Protein AF-A0A9N9E9J4-F1 (afdb_monomer)

Mean predicted aligned error: 8.21 Å

InterPro domains:
  IPR000573 Aconitase A/isopropylmalate dehydratase small subunit, swivel domain [PF00694] (137-236)
  IPR001030 Aconitase/3-isopropylmalate dehydratase large subunit, alpha/beta/alpha domain [PF00330] (1-92)
  IPR015928 Aconitase/3-isopropylmalate dehydratase, swivel [G3DSA:3.20.19.10] (138-236)
  IPR015931 Aconitase/3-isopropylmalate dehydratase large subunit, alpha/beta/alpha, subdomain 1/3 [G3DSA:3.30.499.10] (1-99)
  IPR018136 Aconitase family, 4Fe-4S cluster binding site [PS01244] (33-46)
  IPR036008 Aconitase, iron-sulfur domain [SSF53732] (2-102)
  IPR050067 Isopropylmalate dehydratase and related enzymes [PTHR43822] (2-101)

Solvent-accessible surface area (backbone atoms only — not comparable to full-atom values): 13674 Å² total; per-residue (Å²): 82,23,85,97,52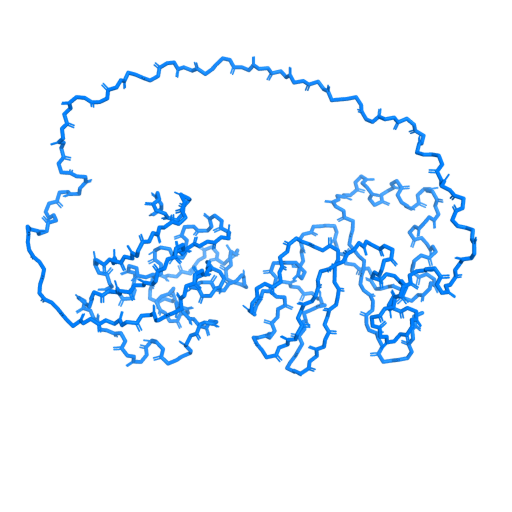,88,43,75,45,56,32,85,33,71,66,55,38,51,55,30,48,75,70,43,58,43,54,52,45,42,75,44,56,37,42,80,50,71,57,47,67,47,24,68,46,27,34,78,75,81,48,40,46,73,75,36,79,47,66,36,65,59,95,72,56,56,59,32,26,40,33,34,63,62,29,49,56,45,73,44,53,62,58,35,37,54,31,13,35,50,66,62,42,95,39,67,41,67,79,82,40,97,68,80,71,74,75,75,73,86,68,81,84,84,84,81,86,84,83,75,84,80,79,85,75,79,84,83,88,73,91,65,74,93,53,87,88,65,71,96,72,86,88,64,57,77,46,75,43,84,55,59,56,42,25,21,41,24,32,32,43,42,69,56,74,86,50,88,83,67,46,56,72,56,34,21,71,43,27,26,46,53,67,40,73,61,44,59,80,69,59,46,78,56,25,30,40,36,44,25,39,38,32,36,25,86,60,80,62,49,57,34,47,52,15,45,43,46,41,29,36,80,45,78,48,53,77,33,59,22,73,62,45,71,72,82

Organism: NCBI:txid144539

Secondary structure (DSSP, 8-state):
--TT---EE--SSHHHHHHHHHTSHHHHHHHTTPEE--SS-GGGGT-SSSPBPTT-EEEESSS---TTTTB-TTSEEEE--HHHHHHHHHHTSS--GGGT-S-------SS--------PPPP-PPPP-----SSTT--S-----EEEE--TT-BHHHHS-GGGTT-TT--HHHHHHHTTTTT-TTHHHH--TTPEEEE-SSBTBS---THHHHHHHHTT--EEEES-B-HHHHH-

Sequence (236 aa):
VSDGVEFYVAAASSEVQQDAEASGAWHDLVNAGAKVLPAGCGPCIGLGTGLLRDGEVGISATNRNFKGRMGSPNALAYLASPAVVAASAIAGKIADPATFSKSFEHASYAESPRISIVSTQTSNKPAVTEIKPVISGFPESIKAELLFCHADNLNTDAIYPGKYTYVDDLTPDQMAKVVMENYDPKFVDLVQQGDILVGGFNFGSGSSREQAATAIKAAGINLLLAGSFSETFKRN

Foldseek 3Di:
DDPPDAAEDAAQDPVRVVVCVVVCVNVVCVVVPYDYDYRDCALQQQHDPDADDAAEEEEDQHDDDPQCRRHHSNYHYHYDHPLQRVVCRVVVHRDDSCVVDVDPPPPPPPDDDDDDDDDDDDDDDDDDPDPDPPDPPDDPDADDAEDEDEDAQAELCQQANSHCQPVPPQDLLNLLQRGRCSPDNCVSVVQDARYEYEYEYAHHDDDLRQSSVSNCVSVRHPHYHYPYYDPSNVVD

Nearest PDB structures (foldseek):
  2pkp-assembly1_A  TM=9.382E-01  e=4.295E-08  Methanocaldococcus jannaschii DSM 2661
  3vba-assembly2_D  TM=9.201E-01  e=4.571E-08  Methanocaldococcus jannaschii DSM 2661
  1v7l-assembly1_B  TM=9.216E-01  e=1.027E-07  Pyrococcus horikoshii OT3
  4kp2-assembly1_B-2  TM=9.723E-01  e=2.629E-05  Methanocaldococcus jannaschii DSM 2661
  4nqy-assembly1_A  TM=8.799E-01  e=1.038E-03  Methanocaldococcus jannaschii DSM 2661

Radius of gyration: 22.59 Å; Cα contacts (8 Å, |Δi|>4): 392; chains: 1; bounding box: 56×36×66 Å

pLDDT: mean 89.55, std 13.27, range [48.38, 98.31]

Structure (mmCIF, N/CA/C/O backbone):
data_AF-A0A9N9E9J4-F1
#
_entry.id   AF-A0A9N9E9J4-F1
#
loop_
_atom_site.group_PDB
_atom_site.id
_atom_site.type_symbol
_atom_site.label_atom_id
_atom_site.label_alt_id
_atom_site.label_comp_id
_atom_site.label_asym_id
_atom_site.label_entity_id
_atom_site.label_seq_id
_atom_site.pdbx_PDB_ins_code
_atom_site.Cartn_x
_atom_site.Cartn_y
_atom_site.Cartn_z
_atom_site.occupancy
_atom_site.B_iso_or_equiv
_atom_site.auth_seq_id
_atom_site.auth_comp_id
_atom_site.auth_asym_id
_atom_site.auth_atom_id
_atom_site.pdbx_PDB_model_num
ATOM 1 N N . VAL A 1 1 ? 9.780 -2.506 -24.996 1.00 94.31 1 VAL A N 1
ATOM 2 C CA . VAL A 1 1 ? 8.605 -2.813 -24.146 1.00 94.31 1 VAL A CA 1
ATOM 3 C C . VAL A 1 1 ? 7.489 -3.276 -25.070 1.00 94.31 1 VAL A C 1
ATOM 5 O O . VAL A 1 1 ? 7.416 -2.745 -26.171 1.00 94.31 1 VAL A O 1
ATOM 8 N N . SER A 1 2 ? 6.710 -4.294 -24.690 1.00 96.75 2 SER A N 1
ATOM 9 C CA . SER A 1 2 ? 5.601 -4.809 -25.513 1.00 96.75 2 SER A CA 1
ATOM 10 C C . SER A 1 2 ? 4.485 -3.776 -25.669 1.00 96.75 2 SER A C 1
ATOM 12 O O . SER A 1 2 ? 4.225 -2.999 -24.750 1.00 96.75 2 SER A O 1
ATOM 14 N N . ASP A 1 3 ? 3.764 -3.834 -26.789 1.00 96.19 3 ASP A N 1
ATOM 15 C CA . ASP A 1 3 ? 2.544 -3.051 -26.988 1.00 96.19 3 ASP A CA 1
ATOM 16 C C . ASP A 1 3 ? 1.535 -3.326 -25.864 1.00 96.19 3 ASP A C 1
ATOM 18 O O . ASP A 1 3 ? 1.367 -4.467 -25.423 1.00 96.19 3 ASP A O 1
ATOM 22 N N . GLY A 1 4 ? 0.881 -2.266 -25.383 1.00 95.06 4 GLY A N 1
ATOM 23 C CA . GLY A 1 4 ? -0.079 -2.334 -24.278 1.00 95.06 4 GLY A CA 1
ATOM 24 C C . GLY A 1 4 ? 0.539 -2.426 -22.877 1.00 95.06 4 GLY A C 1
ATOM 25 O O . GLY A 1 4 ? -0.211 -2.470 -21.906 1.00 95.06 4 GLY A O 1
ATOM 26 N N . VAL A 1 5 ? 1.873 -2.426 -22.747 1.00 97.81 5 VAL A N 1
ATOM 27 C CA . VAL A 1 5 ? 2.557 -2.399 -21.447 1.00 97.81 5 VAL A CA 1
ATOM 28 C C . VAL A 1 5 ? 3.075 -1.008 -21.116 1.00 97.81 5 VAL A C 1
ATOM 30 O O . VAL A 1 5 ? 3.792 -0.372 -21.885 1.00 97.81 5 VAL A O 1
ATOM 33 N N . GLU A 1 6 ? 2.789 -0.583 -19.893 1.00 97.75 6 GLU A N 1
ATOM 34 C CA . GLU A 1 6 ? 3.338 0.618 -19.286 1.00 97.75 6 GLU A CA 1
ATOM 35 C C . GLU A 1 6 ? 4.504 0.234 -18.359 1.00 97.75 6 GLU A C 1
ATOM 37 O O . GLU A 1 6 ? 4.294 -0.323 -17.282 1.00 97.75 6 GLU A O 1
ATOM 42 N N . PHE A 1 7 ? 5.745 0.499 -18.778 1.00 98.12 7 PHE A N 1
ATOM 43 C CA . PHE A 1 7 ? 6.940 0.195 -17.984 1.00 98.12 7 PHE A CA 1
ATOM 44 C C . PHE A 1 7 ? 7.492 1.465 -17.342 1.00 98.12 7 PHE A C 1
ATOM 46 O O . PHE A 1 7 ? 7.867 2.391 -18.053 1.00 98.12 7 PHE A O 1
ATOM 53 N N . TYR A 1 8 ? 7.564 1.503 -16.011 1.00 97.94 8 TYR A N 1
ATOM 54 C CA . TYR A 1 8 ? 8.065 2.651 -15.255 1.00 97.94 8 TYR A CA 1
ATOM 55 C C . TYR A 1 8 ? 9.374 2.322 -14.537 1.00 97.94 8 TYR A C 1
ATOM 57 O O . TYR A 1 8 ? 9.524 1.229 -13.990 1.00 97.94 8 TYR A O 1
ATOM 65 N N . VAL A 1 9 ? 10.290 3.290 -14.485 1.00 97.25 9 VAL A N 1
ATOM 66 C CA . VAL A 1 9 ? 11.543 3.199 -13.725 1.00 97.25 9 VAL A CA 1
ATOM 67 C C . VAL A 1 9 ? 11.707 4.424 -12.828 1.00 97.25 9 VAL A C 1
ATOM 69 O O . VAL A 1 9 ? 11.501 5.554 -13.261 1.00 97.25 9 VAL A O 1
ATOM 72 N N . ALA A 1 10 ? 12.071 4.191 -11.570 1.00 96.38 10 ALA A N 1
ATOM 73 C CA . ALA A 1 10 ? 12.423 5.219 -10.599 1.00 96.38 10 ALA A CA 1
ATOM 74 C C . ALA A 1 10 ? 13.732 4.807 -9.924 1.00 96.38 10 ALA A C 1
ATOM 76 O O . ALA A 1 10 ? 13.873 3.652 -9.511 1.00 96.38 10 ALA A O 1
ATOM 77 N N . ALA A 1 11 ? 14.682 5.730 -9.799 1.00 95.38 11 ALA A N 1
ATOM 78 C CA . ALA A 1 11 ? 15.878 5.486 -9.007 1.00 95.38 11 ALA A CA 1
ATOM 79 C C . ALA A 1 11 ? 15.563 5.571 -7.504 1.00 95.38 11 ALA A C 1
ATOM 81 O O . ALA A 1 11 ? 14.634 6.264 -7.082 1.00 95.38 11 ALA A O 1
ATOM 82 N N . ALA A 1 12 ? 16.364 4.887 -6.684 1.00 92.69 12 ALA A N 1
ATOM 83 C CA . ALA A 1 12 ? 16.227 4.950 -5.229 1.00 92.69 12 ALA A CA 1
ATOM 84 C C . ALA A 1 12 ? 16.604 6.332 -4.662 1.00 92.69 12 ALA A C 1
ATOM 86 O O . ALA A 1 12 ? 16.058 6.749 -3.643 1.00 92.69 12 ALA A O 1
ATOM 87 N N . SER A 1 13 ? 17.521 7.036 -5.329 1.00 93.25 13 SER A N 1
ATOM 88 C CA . SER A 1 13 ? 17.944 8.398 -5.010 1.00 93.25 13 SER A CA 1
ATOM 89 C C . SER A 1 13 ? 18.496 9.094 -6.258 1.00 93.25 13 SER A C 1
ATOM 91 O O . SER A 1 13 ? 18.708 8.451 -7.291 1.00 93.25 13 SER A O 1
ATOM 93 N N . SER A 1 14 ? 18.743 10.401 -6.162 1.00 93.62 14 SER A N 1
ATOM 94 C CA . SER A 1 14 ? 19.370 11.173 -7.240 1.00 93.62 14 SER A CA 1
ATOM 95 C C . SER A 1 14 ? 20.783 10.674 -7.560 1.00 93.62 14 SER A C 1
ATOM 97 O O . SER A 1 14 ? 21.162 10.644 -8.724 1.00 93.62 14 SER A O 1
ATOM 99 N N . GLU A 1 15 ? 21.543 10.237 -6.554 1.00 93.81 15 GLU A N 1
ATOM 100 C CA . GLU A 1 15 ? 22.885 9.664 -6.716 1.00 93.81 15 GLU A CA 1
ATOM 101 C C . GLU A 1 15 ? 22.828 8.340 -7.487 1.00 93.81 15 GLU A C 1
ATOM 103 O O . GLU A 1 15 ? 23.533 8.167 -8.474 1.00 93.81 15 GLU A O 1
ATOM 108 N N . VAL A 1 16 ? 21.908 7.442 -7.113 1.00 93.50 16 VAL A N 1
ATOM 109 C CA . VAL A 1 16 ? 21.715 6.168 -7.828 1.00 93.50 16 VAL A CA 1
ATOM 110 C C . VAL A 1 16 ? 21.273 6.404 -9.274 1.00 93.50 16 VAL A C 1
ATOM 112 O O . VAL A 1 16 ? 21.654 5.646 -10.166 1.00 93.50 16 VAL A O 1
ATOM 115 N N . GLN A 1 17 ? 20.477 7.448 -9.529 1.00 95.31 17 GLN A N 1
ATOM 116 C CA . GLN A 1 17 ? 20.117 7.820 -10.894 1.00 95.31 17 GLN A CA 1
ATOM 117 C C . GLN A 1 17 ? 21.343 8.271 -11.691 1.00 95.31 17 GLN A C 1
ATOM 119 O O . GLN A 1 17 ? 21.545 7.787 -12.801 1.00 95.31 17 GLN A O 1
ATOM 124 N N . GLN A 1 18 ? 22.173 9.147 -11.120 1.00 94.75 18 GLN A N 1
ATOM 125 C CA . GLN A 1 18 ? 23.402 9.622 -11.762 1.00 94.75 18 GLN A CA 1
ATOM 126 C C . GLN A 1 18 ? 24.354 8.462 -12.082 1.00 94.75 18 GLN A C 1
ATOM 128 O O . GLN A 1 18 ? 24.889 8.405 -13.187 1.00 94.75 18 GLN A O 1
ATOM 133 N N . ASP A 1 19 ? 24.503 7.496 -11.173 1.00 93.88 19 ASP A N 1
ATOM 134 C CA . ASP A 1 19 ? 25.312 6.292 -11.403 1.00 93.88 19 ASP A CA 1
ATOM 135 C C . ASP A 1 19 ? 24.752 5.431 -12.556 1.00 93.88 19 ASP A C 1
ATOM 137 O O . ASP A 1 19 ? 25.490 4.931 -13.416 1.00 93.88 19 ASP A O 1
ATOM 141 N N . ALA A 1 20 ? 23.426 5.271 -12.621 1.00 93.62 20 ALA A N 1
ATOM 142 C CA . ALA A 1 20 ? 22.757 4.538 -13.696 1.00 93.62 20 ALA A CA 1
ATOM 143 C C . ALA A 1 20 ? 22.851 5.264 -15.052 1.00 93.62 20 ALA A C 1
ATOM 145 O O . ALA A 1 20 ? 22.981 4.621 -16.096 1.00 93.62 20 ALA A O 1
ATOM 146 N N . GLU A 1 21 ? 22.801 6.596 -15.056 1.00 95.44 21 GLU A N 1
ATOM 147 C CA . GLU A 1 21 ? 22.999 7.429 -16.245 1.00 95.44 21 GLU A CA 1
ATOM 148 C C . GLU A 1 21 ? 24.444 7.341 -16.745 1.00 95.44 21 GLU A C 1
ATOM 150 O O . GLU A 1 21 ? 24.657 7.089 -17.933 1.00 95.44 21 GLU A O 1
ATOM 155 N N . ALA A 1 22 ? 25.423 7.466 -15.842 1.00 94.12 22 ALA A N 1
ATOM 156 C CA . ALA A 1 22 ? 26.850 7.408 -16.151 1.00 94.12 22 ALA A CA 1
ATOM 157 C C . ALA A 1 22 ? 27.291 6.042 -16.699 1.00 94.12 22 ALA A C 1
ATOM 159 O O . ALA A 1 22 ? 28.145 5.976 -17.582 1.00 94.12 22 ALA A O 1
ATOM 160 N N . SER A 1 23 ? 26.693 4.951 -16.213 1.00 93.69 23 SER A N 1
ATOM 161 C CA . SER A 1 23 ? 26.949 3.596 -16.724 1.00 93.69 23 SER A CA 1
ATOM 162 C C . SER A 1 23 ? 26.247 3.284 -18.053 1.00 93.69 23 SER A C 1
ATOM 164 O O . SER A 1 23 ? 26.511 2.241 -18.646 1.00 93.69 23 SER A O 1
ATOM 166 N N . GLY A 1 24 ? 25.346 4.153 -18.526 1.00 93.69 24 GLY A N 1
ATOM 167 C CA . GLY A 1 24 ? 24.525 3.928 -19.721 1.00 93.69 24 GLY A CA 1
ATOM 168 C C . GLY A 1 24 ? 23.266 3.086 -19.478 1.00 93.69 24 GLY A C 1
ATOM 169 O O . GLY A 1 24 ? 22.321 3.181 -20.260 1.00 93.69 24 GLY A O 1
ATOM 170 N N . ALA A 1 25 ? 23.184 2.358 -18.359 1.00 93.19 25 ALA A N 1
ATOM 171 C CA . ALA A 1 25 ? 22.063 1.471 -18.043 1.00 93.19 25 ALA A CA 1
ATOM 172 C C . ALA A 1 25 ? 20.708 2.200 -17.997 1.00 93.19 25 ALA A C 1
ATOM 174 O O . ALA A 1 25 ? 19.686 1.662 -18.423 1.00 93.19 25 ALA A O 1
ATOM 175 N N . TRP A 1 26 ? 20.685 3.442 -17.508 1.00 96.06 26 TRP A N 1
ATOM 176 C CA . TRP A 1 26 ? 19.473 4.262 -17.503 1.00 96.06 26 TRP A CA 1
ATOM 177 C C . TRP A 1 26 ? 18.976 4.559 -18.920 1.00 96.06 26 TRP A C 1
ATOM 179 O O . TRP A 1 26 ? 17.789 4.410 -19.214 1.00 96.06 26 TRP A O 1
ATOM 189 N N . HIS A 1 27 ? 19.896 4.925 -19.815 1.00 97.00 27 HIS A N 1
ATOM 190 C CA . HIS A 1 27 ? 19.586 5.213 -21.211 1.00 97.00 27 HIS A CA 1
ATOM 191 C C . HIS A 1 27 ? 19.077 3.963 -21.930 1.00 97.00 27 HIS A C 1
ATOM 193 O O . HIS A 1 27 ? 18.108 4.062 -22.676 1.00 97.00 27 HIS A O 1
ATOM 199 N N . ASP A 1 28 ? 19.651 2.788 -21.662 1.00 95.12 28 ASP A N 1
ATOM 200 C CA . ASP A 1 28 ? 19.174 1.519 -22.225 1.00 95.12 28 ASP A CA 1
ATOM 201 C C . ASP A 1 28 ? 17.719 1.227 -21.836 1.00 95.12 28 ASP A C 1
ATOM 203 O O . ASP A 1 28 ? 16.905 0.864 -22.689 1.00 95.12 28 ASP A O 1
ATOM 207 N N . LEU A 1 29 ? 17.356 1.444 -20.566 1.00 96.00 29 LEU A N 1
ATOM 208 C CA . LEU A 1 29 ? 15.979 1.269 -20.093 1.00 96.00 29 LEU A CA 1
ATOM 209 C C . LEU A 1 29 ? 15.019 2.255 -20.769 1.00 96.00 29 LEU A C 1
ATOM 211 O O . LEU A 1 29 ? 13.958 1.849 -21.249 1.00 96.00 29 LEU A O 1
ATOM 215 N N . VAL A 1 30 ? 15.387 3.536 -20.838 1.00 97.38 30 VAL A N 1
ATOM 216 C CA . VAL A 1 30 ? 14.565 4.578 -21.476 1.00 97.38 30 VAL A CA 1
ATOM 217 C C . VAL A 1 30 ? 14.395 4.303 -22.971 1.00 97.38 30 VAL A C 1
ATOM 219 O O . VAL A 1 30 ? 13.269 4.306 -23.469 1.00 97.38 30 VAL A O 1
ATOM 222 N N . ASN A 1 31 ? 15.478 3.970 -23.675 1.00 96.62 31 ASN A N 1
ATOM 223 C CA . ASN A 1 31 ? 15.457 3.616 -25.097 1.0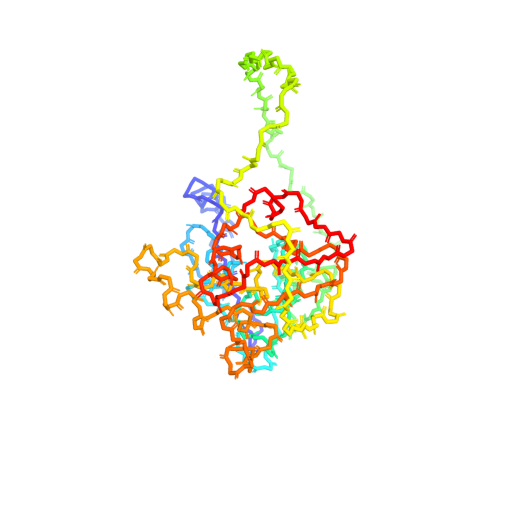0 96.62 31 ASN A CA 1
ATOM 224 C C . ASN A 1 31 ? 14.620 2.357 -25.368 1.00 96.62 31 ASN A C 1
ATOM 226 O O . ASN A 1 31 ? 13.978 2.255 -26.412 1.00 96.62 31 ASN A O 1
ATOM 230 N N . ALA A 1 32 ? 14.572 1.413 -24.422 1.00 94.81 32 ALA A N 1
ATOM 231 C CA . ALA A 1 32 ? 13.709 0.237 -24.500 1.00 94.81 32 ALA A CA 1
ATOM 232 C C . ALA A 1 32 ? 12.215 0.551 -24.279 1.00 94.81 32 ALA A C 1
ATOM 234 O O . ALA A 1 32 ? 11.379 -0.339 -24.476 1.00 94.81 32 ALA A O 1
ATOM 235 N N . GLY A 1 33 ? 11.864 1.782 -23.893 1.00 96.62 33 GLY A N 1
ATOM 236 C CA . GLY A 1 33 ? 10.494 2.254 -23.684 1.00 96.62 33 GLY A CA 1
ATOM 237 C C . GLY A 1 33 ? 10.099 2.454 -22.218 1.00 96.62 33 GLY A C 1
ATOM 238 O O . GLY A 1 33 ? 8.906 2.568 -21.935 1.00 96.62 33 GLY A O 1
ATOM 239 N N . ALA A 1 34 ? 11.054 2.468 -21.281 1.00 97.75 34 ALA A N 1
ATOM 240 C CA . ALA A 1 34 ? 10.764 2.799 -19.889 1.00 97.75 34 ALA A CA 1
ATOM 241 C C . ALA A 1 34 ? 10.379 4.279 -19.732 1.00 97.75 34 ALA A C 1
ATOM 243 O O . ALA A 1 34 ? 11.010 5.177 -20.289 1.00 97.75 34 ALA A O 1
ATOM 244 N N . LYS A 1 35 ? 9.364 4.535 -18.910 1.00 97.69 35 LYS A N 1
ATOM 245 C CA . LYS A 1 35 ? 8.905 5.864 -18.512 1.00 97.69 35 LYS A CA 1
ATOM 246 C C . LYS A 1 35 ? 9.537 6.229 -17.175 1.00 97.69 35 LYS A C 1
ATOM 248 O O . LYS A 1 35 ? 9.347 5.538 -16.175 1.00 97.69 35 LYS A O 1
ATOM 253 N N . VAL A 1 36 ? 10.293 7.318 -17.166 1.00 97.25 36 VAL A N 1
ATOM 254 C CA . VAL A 1 36 ? 11.008 7.779 -15.975 1.00 97.25 36 VAL A CA 1
ATOM 255 C C . VAL A 1 36 ? 10.042 8.405 -14.974 1.00 97.25 36 VAL A C 1
ATOM 257 O O . VAL A 1 36 ? 9.205 9.235 -15.330 1.00 97.25 36 VAL A O 1
ATOM 260 N N . LEU A 1 37 ? 10.197 8.029 -13.710 1.00 97.06 37 LEU A N 1
ATOM 261 C CA . LEU A 1 37 ? 9.588 8.679 -12.559 1.00 97.06 37 LEU A CA 1
ATOM 262 C C . LEU A 1 37 ? 10.666 9.408 -11.741 1.00 97.06 37 LEU A C 1
ATOM 264 O O . LEU A 1 37 ? 11.830 8.999 -11.773 1.00 97.06 37 LEU A O 1
ATOM 268 N N . PRO A 1 38 ? 10.298 10.451 -10.974 1.00 94.94 38 PRO A N 1
ATOM 269 C CA . PRO A 1 38 ? 11.215 11.068 -10.022 1.00 94.94 38 PRO A CA 1
ATOM 270 C C . PRO A 1 38 ? 11.786 10.040 -9.042 1.00 94.94 38 PRO A C 1
ATOM 272 O O . PRO A 1 38 ? 11.075 9.122 -8.620 1.00 94.94 38 PRO A O 1
ATOM 275 N N . ALA A 1 39 ? 13.045 10.225 -8.642 1.00 93.38 39 ALA A N 1
ATOM 276 C CA . ALA A 1 39 ? 13.656 9.405 -7.606 1.00 93.38 39 ALA A CA 1
ATOM 277 C C . ALA A 1 39 ? 1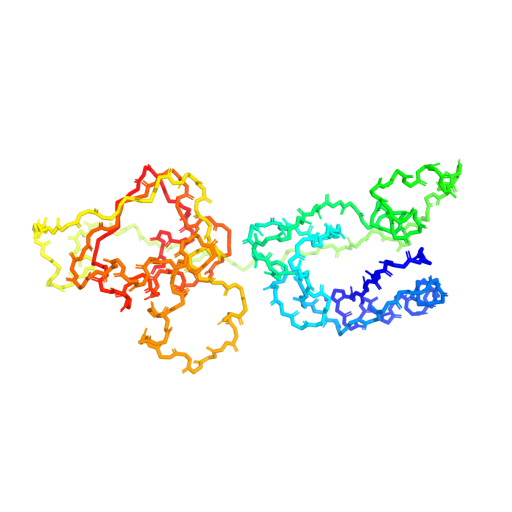2.840 9.486 -6.304 1.00 93.38 39 ALA A C 1
ATOM 279 O O . ALA A 1 39 ? 12.535 10.576 -5.811 1.00 93.38 39 ALA A O 1
ATOM 280 N N . GLY A 1 40 ? 12.460 8.330 -5.759 1.00 91.25 40 GLY A N 1
ATOM 281 C CA . GLY A 1 40 ? 11.604 8.245 -4.578 1.00 91.25 40 GLY A CA 1
ATOM 282 C C . GLY A 1 40 ? 10.595 7.099 -4.630 1.00 91.25 40 GLY A C 1
ATOM 283 O O . GLY A 1 40 ? 10.694 6.180 -5.438 1.00 91.25 40 GLY A O 1
ATOM 284 N N . CYS A 1 41 ? 9.609 7.136 -3.728 1.00 91.62 41 CYS A N 1
ATOM 285 C CA . CYS A 1 41 ? 8.671 6.022 -3.548 1.00 91.62 41 CYS A CA 1
ATOM 286 C C . CYS A 1 41 ? 7.653 5.879 -4.695 1.00 91.62 41 CYS A C 1
ATOM 288 O O . CYS A 1 41 ? 7.391 4.764 -5.148 1.00 91.62 41 CYS A O 1
ATOM 290 N N . GLY A 1 42 ? 7.035 6.989 -5.117 1.00 93.38 42 GLY A N 1
ATOM 291 C CA . GLY A 1 42 ? 6.014 7.023 -6.171 1.00 93.38 42 GLY A CA 1
ATOM 292 C C . GLY A 1 42 ? 4.928 5.935 -6.030 1.00 93.38 42 GLY A C 1
ATOM 293 O O . GLY A 1 42 ? 4.338 5.791 -4.950 1.00 93.38 42 GLY A O 1
ATOM 294 N N . PRO A 1 43 ? 4.663 5.134 -7.081 1.00 94.56 43 PRO A N 1
ATOM 295 C CA . PRO A 1 43 ? 3.558 4.175 -7.093 1.00 94.56 43 PRO A CA 1
ATOM 296 C C . PRO A 1 43 ? 3.712 3.037 -6.073 1.00 94.56 43 PRO A C 1
ATOM 298 O O . PRO A 1 43 ? 2.716 2.417 -5.705 1.00 94.56 43 PRO A O 1
ATOM 301 N N . CYS A 1 44 ? 4.916 2.797 -5.531 1.00 94.00 44 CYS A N 1
ATOM 302 C CA . CYS A 1 44 ? 5.157 1.825 -4.452 1.00 94.00 44 CYS A CA 1
ATOM 303 C C . CYS A 1 44 ? 4.280 2.079 -3.212 1.00 94.00 44 CYS A C 1
ATOM 305 O O . CYS A 1 44 ? 3.917 1.154 -2.479 1.00 94.00 44 CYS A O 1
ATOM 307 N N . ILE A 1 45 ? 3.953 3.347 -2.954 1.00 91.75 45 ILE A N 1
ATOM 308 C CA . ILE A 1 45 ? 3.106 3.774 -1.833 1.00 91.75 45 ILE A CA 1
ATOM 309 C C . ILE A 1 45 ? 1.720 4.249 -2.284 1.00 91.75 45 ILE A C 1
ATOM 31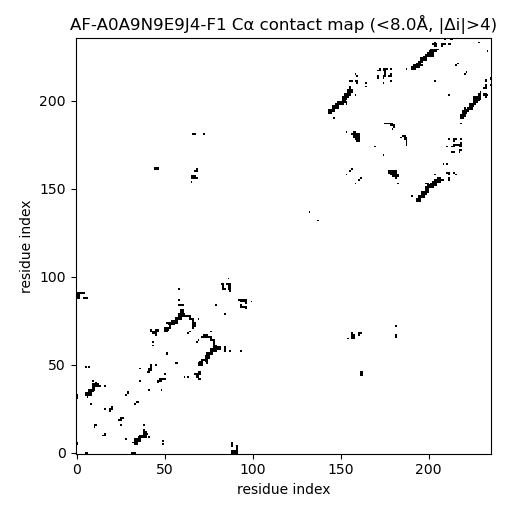1 O O . ILE A 1 45 ? 0.973 4.787 -1.471 1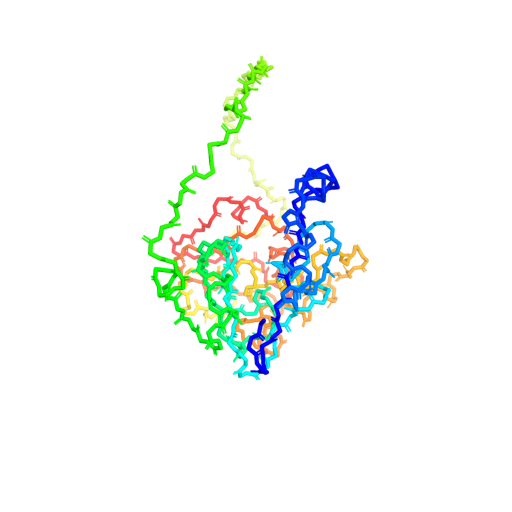.00 91.75 45 ILE A O 1
ATOM 315 N N . GLY A 1 46 ? 1.382 4.057 -3.561 1.00 92.50 46 GLY A N 1
ATOM 316 C CA . GLY A 1 46 ? 0.096 4.468 -4.115 1.00 92.50 46 GLY A CA 1
ATOM 317 C C . GLY A 1 46 ? 0.018 5.953 -4.469 1.00 92.50 46 GLY A C 1
ATOM 318 O O . GLY A 1 46 ? -1.068 6.522 -4.413 1.00 92.50 46 GLY A O 1
ATOM 319 N N . LEU A 1 47 ? 1.146 6.591 -4.812 1.00 92.56 47 LEU A N 1
ATOM 320 C CA . LEU A 1 47 ? 1.204 8.008 -5.187 1.00 92.56 47 LEU A CA 1
ATOM 321 C C . LEU A 1 47 ? 1.807 8.239 -6.576 1.00 92.56 47 LEU A C 1
ATOM 323 O O . LEU A 1 47 ? 2.696 7.517 -7.019 1.00 92.56 47 LEU A O 1
ATOM 327 N N . GLY A 1 48 ? 1.378 9.323 -7.221 1.00 92.50 48 GLY A N 1
ATOM 328 C CA . GLY A 1 48 ? 1.962 9.804 -8.471 1.00 92.50 48 GLY A CA 1
ATOM 329 C C . GLY A 1 48 ? 1.570 8.983 -9.702 1.00 92.50 48 GLY A C 1
ATOM 330 O O . GLY A 1 48 ? 0.483 8.414 -9.777 1.00 92.50 48 GLY A O 1
ATOM 331 N N . THR A 1 49 ? 2.450 8.979 -10.700 1.00 95.00 49 THR A N 1
ATOM 332 C CA . THR A 1 49 ? 2.235 8.313 -11.992 1.00 95.00 49 THR A CA 1
ATOM 333 C C . THR A 1 49 ? 2.555 6.818 -11.907 1.00 95.00 49 THR A C 1
ATOM 335 O O . THR A 1 49 ? 3.452 6.411 -11.172 1.00 95.00 49 THR A O 1
ATOM 338 N N . GLY A 1 50 ? 1.845 6.002 -12.692 1.00 93.81 50 GLY A N 1
ATOM 339 C CA . GLY A 1 50 ? 2.057 4.550 -12.756 1.00 93.81 50 GLY A CA 1
ATOM 340 C C . GLY A 1 50 ? 1.222 3.741 -11.761 1.00 93.81 50 GLY A C 1
ATOM 341 O O . GLY A 1 50 ? 1.574 2.605 -11.454 1.00 93.81 50 GLY A O 1
ATOM 342 N N . LEU A 1 51 ? 0.134 4.320 -11.242 1.00 96.62 51 LEU A N 1
ATOM 343 C CA . LEU A 1 51 ? -0.840 3.595 -10.426 1.00 96.62 51 LEU A CA 1
ATOM 344 C C . LEU A 1 51 ? -1.699 2.669 -11.281 1.00 96.62 51 LEU A C 1
ATOM 346 O O . LEU A 1 51 ? -2.147 3.052 -12.362 1.00 96.62 51 LEU A O 1
ATOM 350 N N . LEU A 1 52 ? -1.965 1.482 -10.744 1.00 97.00 52 LEU A N 1
ATOM 351 C CA . LEU A 1 52 ? -2.817 0.485 -11.376 1.00 97.00 52 LEU A CA 1
ATOM 352 C C . LEU A 1 52 ? -4.279 0.921 -11.344 1.00 97.00 52 LEU A C 1
ATOM 354 O O . LEU A 1 52 ? -4.785 1.382 -10.314 1.00 97.00 52 LEU A O 1
ATOM 358 N N . ARG A 1 53 ? -4.966 0.727 -12.464 1.00 96.75 53 ARG A N 1
ATOM 359 C CA . ARG A 1 53 ? -6.409 0.937 -12.611 1.00 96.75 53 ARG A CA 1
ATOM 360 C C . ARG A 1 53 ? -7.176 -0.367 -12.405 1.00 96.75 53 ARG A C 1
ATOM 362 O O . ARG A 1 53 ? -6.601 -1.447 -12.293 1.00 96.75 53 ARG A O 1
ATOM 369 N N . ASP A 1 54 ? -8.497 -0.260 -12.347 1.00 96.94 54 ASP A N 1
ATOM 370 C CA . ASP A 1 54 ? -9.392 -1.407 -12.203 1.00 96.94 54 ASP A CA 1
ATOM 371 C C . ASP A 1 54 ? -9.144 -2.457 -13.294 1.00 96.94 54 ASP A C 1
ATOM 373 O O . ASP A 1 54 ? -9.121 -2.144 -14.483 1.00 96.94 54 ASP A O 1
ATOM 377 N N . GLY A 1 55 ? -8.959 -3.711 -12.873 1.00 95.62 55 GLY A N 1
ATOM 378 C CA . GLY A 1 55 ? -8.708 -4.837 -13.772 1.00 95.62 55 GLY A CA 1
ATOM 379 C C . GLY A 1 55 ? -7.292 -4.907 -14.355 1.00 95.62 55 GLY A C 1
ATOM 380 O O . GLY A 1 55 ? -6.989 -5.874 -15.052 1.00 95.62 55 GLY A O 1
ATOM 381 N N . GLU A 1 56 ? -6.411 -3.941 -14.070 1.00 96.94 56 GLU A N 1
ATOM 382 C CA . GLU A 1 56 ? -5.016 -3.997 -14.514 1.00 96.94 56 GLU A CA 1
ATOM 383 C C . GLU A 1 56 ? -4.184 -4.971 -13.665 1.00 96.94 56 GLU A C 1
ATOM 385 O O . GLU A 1 56 ? -4.436 -5.200 -12.476 1.00 96.94 56 GLU A O 1
ATOM 390 N N . VAL A 1 57 ? -3.149 -5.530 -14.295 1.00 97.50 57 VAL A N 1
ATOM 391 C CA . VAL A 1 57 ? -2.143 -6.374 -13.649 1.00 97.50 57 VAL A CA 1
ATOM 392 C C . VAL A 1 57 ? -0.820 -5.619 -13.616 1.00 97.50 57 VAL A C 1
ATOM 394 O O . VAL A 1 57 ? -0.294 -5.240 -14.659 1.00 97.50 57 VAL A O 1
ATOM 397 N N . GLY A 1 58 ? -0.261 -5.436 -12.423 1.00 97.38 58 GLY A N 1
ATOM 398 C CA . GLY A 1 58 ? 1.057 -4.847 -12.217 1.00 97.38 58 GLY A CA 1
ATOM 399 C C . GLY A 1 58 ? 2.045 -5.851 -11.650 1.00 97.38 58 GLY A C 1
ATOM 400 O O . GLY A 1 58 ? 1.707 -6.638 -10.770 1.00 97.38 58 GLY A O 1
ATOM 401 N N . ILE A 1 59 ? 3.294 -5.786 -12.104 1.00 98.31 59 ILE A N 1
ATOM 402 C CA . ILE A 1 59 ? 4.429 -6.485 -11.495 1.00 98.31 59 ILE A CA 1
ATOM 403 C C . ILE A 1 59 ? 5.512 -5.457 -11.169 1.00 98.31 59 ILE A C 1
ATOM 405 O O . ILE A 1 59 ? 5.842 -4.621 -12.006 1.00 98.31 59 ILE A O 1
ATOM 409 N N . SER A 1 60 ? 6.047 -5.476 -9.949 1.00 97.31 60 SER A N 1
ATOM 410 C CA . SER A 1 60 ? 7.034 -4.482 -9.516 1.00 97.31 60 SER A CA 1
ATOM 411 C C . SER A 1 60 ? 8.151 -5.071 -8.667 1.00 97.31 60 SER A C 1
ATOM 413 O O . SER A 1 60 ? 7.980 -6.097 -8.012 1.00 97.31 60 SER A O 1
ATOM 415 N N . ALA A 1 61 ? 9.283 -4.368 -8.643 1.00 96.88 61 ALA A N 1
ATOM 416 C CA . ALA A 1 61 ? 10.423 -4.664 -7.778 1.00 96.88 61 ALA A CA 1
ATOM 417 C C . ALA A 1 61 ? 10.335 -3.954 -6.417 1.00 96.88 61 ALA A C 1
ATOM 419 O O . ALA A 1 61 ? 11.346 -3.616 -5.806 1.00 96.88 61 ALA A O 1
ATOM 420 N N . THR A 1 62 ? 9.110 -3.693 -5.956 1.00 94.50 62 THR A N 1
ATOM 421 C CA . THR A 1 62 ? 8.850 -3.156 -4.619 1.00 94.50 62 THR A CA 1
ATOM 422 C C . THR A 1 62 ? 8.745 -4.299 -3.602 1.00 94.50 62 THR A C 1
ATOM 424 O O . THR A 1 62 ? 8.973 -5.464 -3.923 1.00 94.50 62 THR A O 1
ATOM 427 N N . ASN A 1 63 ? 8.412 -3.983 -2.351 1.00 92.50 63 ASN A N 1
ATOM 428 C CA . ASN A 1 63 ? 8.354 -4.958 -1.261 1.00 92.50 63 ASN A CA 1
ATOM 429 C C . ASN A 1 63 ? 6.932 -5.282 -0.773 1.00 92.50 63 ASN A C 1
ATOM 431 O O . ASN A 1 63 ? 6.787 -6.109 0.128 1.00 92.50 63 ASN A O 1
ATOM 435 N N . ARG A 1 64 ? 5.888 -4.623 -1.298 1.00 92.25 64 ARG A N 1
ATOM 436 C CA . ARG A 1 64 ? 4.503 -4.776 -0.822 1.00 92.25 64 ARG A CA 1
ATOM 437 C C . ARG A 1 64 ? 3.501 -4.668 -1.961 1.00 92.25 64 ARG A C 1
ATOM 439 O O . ARG A 1 64 ? 3.560 -3.741 -2.756 1.00 92.25 64 ARG A O 1
ATOM 446 N N . ASN A 1 65 ? 2.524 -5.566 -1.960 1.00 95.44 65 ASN A N 1
ATOM 447 C CA . ASN A 1 65 ? 1.449 -5.645 -2.947 1.00 95.44 65 ASN A CA 1
ATOM 448 C C . ASN A 1 65 ? 0.071 -5.822 -2.286 1.00 95.44 65 ASN A C 1
ATOM 450 O O . ASN A 1 65 ? -0.779 -6.555 -2.787 1.00 95.44 65 ASN A O 1
ATOM 454 N N . PHE A 1 66 ? -0.153 -5.181 -1.134 1.00 94.00 66 PHE A N 1
ATOM 455 C CA . PHE A 1 66 ? -1.466 -5.213 -0.487 1.00 94.00 66 PHE A CA 1
ATOM 456 C C . PHE A 1 66 ? -2.558 -4.670 -1.421 1.00 94.00 66 PHE A C 1
ATOM 458 O O . PHE A 1 66 ? -2.300 -3.820 -2.276 1.00 94.00 66 PHE A O 1
ATOM 465 N N . LYS A 1 67 ? -3.796 -5.133 -1.229 1.00 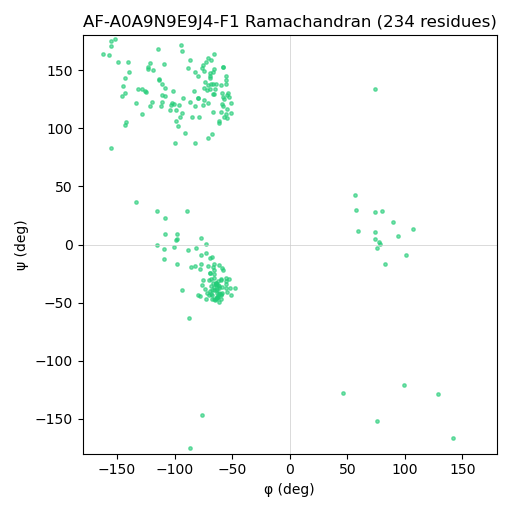93.25 67 LYS A N 1
ATOM 466 C CA . LYS A 1 67 ? -4.965 -4.614 -1.947 1.00 93.25 67 LYS A CA 1
ATOM 467 C C . LYS A 1 67 ? -5.032 -3.086 -1.813 1.00 93.25 67 LYS A C 1
ATOM 469 O O . LYS A 1 67 ? -4.956 -2.563 -0.704 1.00 93.25 67 LYS A O 1
ATOM 474 N N . GLY A 1 68 ? -5.131 -2.383 -2.943 1.00 93.12 68 GLY A N 1
ATOM 475 C CA . GLY A 1 68 ? -5.182 -0.916 -2.989 1.00 93.12 68 GLY A CA 1
ATOM 476 C C . GLY A 1 68 ? -3.846 -0.206 -2.719 1.00 93.12 68 GLY A C 1
ATOM 477 O O . GLY A 1 68 ? -3.804 1.019 -2.644 1.00 93.12 68 GLY A O 1
ATOM 478 N N . ARG A 1 69 ? -2.732 -0.941 -2.570 1.00 93.88 69 ARG A N 1
ATOM 479 C CA . ARG A 1 69 ? -1.415 -0.352 -2.274 1.00 93.88 69 ARG A CA 1
ATOM 480 C C . ARG A 1 69 ? -0.857 0.471 -3.429 1.00 93.88 69 ARG A C 1
ATOM 482 O O . ARG A 1 69 ? -0.263 1.514 -3.195 1.00 93.88 69 ARG A O 1
ATOM 489 N N . MET A 1 70 ? -0.998 -0.035 -4.650 1.00 94.00 70 MET A N 1
ATOM 490 C CA . MET A 1 70 ? -0.384 0.531 -5.857 1.00 94.00 70 MET A CA 1
ATOM 491 C C . MET A 1 70 ? -1.414 1.201 -6.776 1.00 94.00 70 MET A C 1
ATOM 493 O O . MET A 1 70 ? -1.191 1.307 -7.978 1.00 94.00 70 MET A O 1
ATOM 497 N N . GLY A 1 71 ? -2.559 1.617 -6.230 1.00 94.69 71 GLY A N 1
ATOM 498 C CA . GLY A 1 71 ? -3.674 2.163 -6.999 1.00 94.69 71 GLY A CA 1
ATOM 499 C C . GLY A 1 71 ? -4.980 1.467 -6.643 1.00 94.69 71 GLY A C 1
ATOM 500 O O . GLY A 1 71 ? -5.329 1.363 -5.470 1.00 94.69 71 GLY A O 1
ATOM 501 N N . SER A 1 72 ? -5.701 0.999 -7.656 1.00 95.44 72 SER A N 1
ATOM 502 C CA . SER A 1 72 ? -7.022 0.406 -7.488 1.00 95.44 72 SER A CA 1
ATOM 503 C C . SER A 1 72 ? -7.018 -0.827 -6.564 1.00 95.44 72 SER A C 1
ATOM 505 O O . SER A 1 72 ? -6.168 -1.712 -6.708 1.00 95.44 72 SER A O 1
ATOM 507 N N . PRO A 1 73 ? -8.003 -0.956 -5.653 1.00 93.69 73 PRO A N 1
ATOM 508 C CA . PRO A 1 73 ? -8.240 -2.186 -4.898 1.00 93.69 73 PRO A CA 1
ATOM 509 C C . PRO A 1 73 ? -8.737 -3.358 -5.763 1.00 93.69 73 PRO A C 1
ATOM 511 O O . PRO A 1 73 ? -8.770 -4.486 -5.271 1.00 93.69 73 PRO A O 1
ATOM 514 N N . ASN A 1 74 ? -9.111 -3.103 -7.022 1.00 95.50 74 ASN A N 1
ATOM 515 C CA . ASN A 1 74 ? -9.556 -4.097 -8.002 1.00 95.50 74 ASN A CA 1
ATOM 516 C C . ASN A 1 74 ? -8.439 -4.511 -8.982 1.00 95.50 74 ASN A C 1
ATOM 518 O O . ASN A 1 74 ? -8.696 -5.264 -9.920 1.00 95.50 74 ASN A O 1
ATOM 522 N N . ALA A 1 75 ? -7.216 -4.003 -8.801 1.00 96.81 75 ALA A N 1
ATOM 523 C CA . ALA A 1 75 ? -6.045 -4.409 -9.571 1.00 96.81 75 ALA A CA 1
ATOM 524 C C . ALA A 1 75 ? -5.357 -5.638 -8.957 1.00 96.81 75 ALA A C 1
ATOM 526 O O . ALA A 1 75 ? -5.465 -5.902 -7.756 1.00 96.81 75 ALA A O 1
ATOM 527 N N . LEU A 1 76 ? -4.582 -6.357 -9.770 1.00 96.81 76 LEU A N 1
ATOM 528 C CA . LEU A 1 76 ? -3.715 -7.440 -9.306 1.00 96.81 76 LEU A CA 1
ATOM 529 C C . LEU A 1 76 ? -2.262 -6.966 -9.283 1.00 96.81 76 LEU A C 1
ATOM 531 O O . LEU A 1 76 ? -1.683 -6.678 -10.327 1.00 96.81 76 LEU A O 1
ATOM 535 N N . ALA A 1 77 ? -1.661 -6.902 -8.096 1.00 96.88 77 ALA A N 1
ATOM 536 C CA . ALA A 1 77 ? -0.276 -6.481 -7.915 1.00 96.88 77 ALA A CA 1
ATOM 537 C C . ALA A 1 77 ? 0.619 -7.669 -7.529 1.00 96.88 77 ALA A C 1
ATOM 539 O O . ALA A 1 77 ? 0.356 -8.379 -6.557 1.00 96.88 77 ALA A O 1
ATOM 540 N N . TYR A 1 78 ? 1.713 -7.851 -8.263 1.00 97.94 78 TYR A N 1
ATOM 541 C CA . TYR A 1 78 ? 2.713 -8.895 -8.057 1.00 97.94 78 TYR A CA 1
ATOM 542 C C . TYR A 1 78 ? 4.081 -8.285 -7.753 1.00 97.94 78 TYR A C 1
ATOM 544 O O . TYR A 1 78 ? 4.422 -7.195 -8.219 1.00 97.94 78 TYR A O 1
ATOM 552 N N . LEU A 1 79 ? 4.880 -9.012 -6.974 1.00 98.12 79 LEU A N 1
ATOM 553 C CA . LEU A 1 79 ? 6.249 -8.636 -6.638 1.00 98.12 79 LEU A CA 1
ATOM 554 C C . LEU A 1 79 ? 7.224 -9.588 -7.319 1.00 98.12 79 LEU A C 1
ATOM 556 O O . LEU A 1 79 ? 6.997 -10.798 -7.331 1.00 98.12 79 LEU A O 1
ATOM 560 N N . ALA A 1 80 ? 8.309 -9.050 -7.865 1.00 97.69 80 ALA A N 1
ATOM 561 C CA . ALA A 1 80 ? 9.386 -9.843 -8.441 1.00 97.69 80 ALA A CA 1
ATOM 562 C C . ALA A 1 80 ? 10.710 -9.072 -8.438 1.00 97.69 80 ALA A C 1
ATOM 564 O O . ALA A 1 80 ? 10.761 -7.899 -8.083 1.00 97.69 80 ALA A O 1
ATOM 565 N N . SER A 1 81 ? 11.805 -9.717 -8.840 1.00 96.62 81 SER A N 1
ATOM 566 C CA . SER A 1 81 ? 13.086 -9.023 -8.998 1.00 96.62 81 SER A CA 1
ATOM 567 C C . SER A 1 81 ? 13.049 -8.029 -10.174 1.00 96.62 81 SER A C 1
ATOM 569 O O . SER A 1 81 ? 12.258 -8.214 -11.106 1.00 96.62 81 SER A O 1
ATOM 571 N N . PRO A 1 82 ? 13.938 -7.014 -10.203 1.00 95.31 82 PRO A N 1
ATOM 572 C CA . PRO A 1 82 ? 14.037 -6.086 -11.333 1.00 95.31 82 PRO A CA 1
ATOM 573 C C . PRO A 1 82 ? 14.192 -6.784 -12.692 1.00 95.31 82 PRO A C 1
ATOM 575 O O . PRO A 1 82 ? 13.575 -6.371 -13.670 1.00 95.31 82 PRO A O 1
ATOM 578 N N . ALA A 1 83 ? 14.949 -7.886 -12.745 1.00 93.75 83 ALA A N 1
ATOM 579 C CA . ALA A 1 83 ? 15.134 -8.669 -13.965 1.00 93.75 83 ALA A CA 1
ATOM 580 C C . ALA A 1 83 ? 13.817 -9.286 -14.466 1.00 93.75 83 ALA A C 1
ATOM 582 O O . ALA A 1 83 ? 13.515 -9.196 -15.654 1.00 93.75 83 ALA A O 1
ATOM 583 N N . VAL A 1 84 ? 13.010 -9.871 -13.571 1.00 96.44 84 VAL A N 1
ATOM 584 C CA . VAL A 1 84 ? 11.698 -10.448 -13.920 1.00 96.44 84 VAL A CA 1
ATOM 585 C C . VAL A 1 84 ? 10.726 -9.359 -14.367 1.00 96.44 84 VAL A C 1
ATOM 587 O O . VAL A 1 84 ? 9.995 -9.564 -15.333 1.00 96.44 84 VAL A O 1
ATOM 590 N N . VAL A 1 85 ? 10.736 -8.187 -13.725 1.00 97.94 85 VAL A N 1
ATOM 591 C CA . VAL A 1 85 ? 9.912 -7.040 -14.144 1.00 97.94 85 VAL A CA 1
ATOM 592 C C . VAL A 1 85 ? 10.288 -6.593 -15.558 1.00 97.94 85 VAL A C 1
ATOM 594 O O . VAL A 1 85 ? 9.409 -6.480 -16.409 1.00 97.94 85 VAL A O 1
ATOM 597 N N . ALA A 1 86 ? 11.582 -6.407 -15.839 1.00 95.62 86 ALA A N 1
ATOM 598 C CA . ALA A 1 86 ? 12.062 -6.007 -17.161 1.00 95.62 86 ALA A CA 1
ATOM 599 C C . ALA A 1 86 ? 11.728 -7.055 -18.239 1.00 95.62 86 ALA A C 1
ATOM 601 O O . ALA A 1 86 ? 11.200 -6.713 -19.297 1.00 95.62 86 ALA A O 1
ATOM 602 N N . ALA A 1 87 ? 11.954 -8.340 -17.951 1.00 95.56 87 ALA A N 1
ATOM 603 C CA . ALA A 1 87 ? 11.585 -9.437 -18.845 1.00 95.56 87 ALA A CA 1
ATOM 604 C C . ALA A 1 87 ? 10.076 -9.469 -19.119 1.00 95.56 87 ALA A C 1
ATOM 606 O O . ALA A 1 87 ? 9.650 -9.618 -20.263 1.00 95.56 87 ALA A O 1
ATOM 607 N N . SER A 1 88 ? 9.259 -9.261 -18.086 1.00 97.56 88 SER A N 1
ATOM 608 C CA . SER A 1 88 ? 7.801 -9.216 -18.214 1.00 97.56 88 SER A CA 1
ATOM 609 C C . SER A 1 88 ? 7.336 -8.017 -19.043 1.00 97.56 88 SER A C 1
ATOM 611 O O . SER A 1 88 ? 6.415 -8.143 -19.851 1.00 97.56 88 SER A O 1
ATOM 613 N N . ALA A 1 89 ? 8.011 -6.870 -18.908 1.00 97.31 89 ALA A N 1
ATOM 614 C CA . ALA A 1 89 ? 7.731 -5.675 -19.697 1.00 97.31 89 ALA A CA 1
ATOM 615 C C . ALA A 1 89 ? 8.050 -5.860 -21.190 1.00 97.31 89 ALA A C 1
ATOM 617 O O . ALA A 1 89 ? 7.360 -5.313 -22.052 1.00 97.31 89 ALA A O 1
ATOM 618 N N . ILE A 1 90 ? 9.075 -6.652 -21.512 1.00 95.38 90 ILE A N 1
ATOM 619 C CA . ILE A 1 90 ? 9.375 -7.068 -22.889 1.00 95.38 90 ILE A CA 1
ATOM 620 C C . ILE A 1 90 ? 8.334 -8.081 -23.382 1.00 95.38 90 ILE A C 1
ATOM 622 O O . ILE A 1 90 ? 7.892 -7.988 -24.521 1.00 95.38 90 ILE A O 1
ATOM 626 N N . ALA A 1 91 ? 7.933 -9.031 -22.534 1.00 96.19 91 ALA A N 1
ATOM 627 C CA . ALA A 1 91 ? 7.064 -10.145 -22.907 1.00 96.19 91 ALA A CA 1
ATOM 628 C C . ALA A 1 91 ? 5.571 -9.797 -23.035 1.00 96.19 91 ALA A C 1
ATOM 630 O O . ALA A 1 91 ? 4.825 -10.583 -23.619 1.00 96.19 91 ALA A O 1
ATOM 631 N N . GLY A 1 92 ? 5.106 -8.706 -22.416 1.00 96.69 92 GLY A N 1
ATOM 632 C CA . GLY A 1 92 ? 3.671 -8.401 -22.316 1.00 96.69 92 GLY A CA 1
ATOM 633 C C . GLY A 1 92 ? 2.918 -9.212 -21.255 1.00 96.69 92 GLY A C 1
ATOM 634 O O . GLY A 1 92 ? 1.704 -9.099 -21.126 1.00 96.69 92 GLY A O 1
ATOM 635 N N . LYS A 1 93 ? 3.625 -10.061 -20.504 1.00 96.62 93 LYS A N 1
ATOM 636 C CA . LYS A 1 93 ? 3.088 -10.970 -19.482 1.00 96.62 93 LYS A CA 1
ATOM 637 C C . LYS A 1 93 ? 4.188 -11.336 -18.495 1.00 96.62 93 LYS A C 1
ATOM 639 O O . LYS A 1 93 ? 5.361 -11.188 -18.820 1.00 96.62 93 LYS A O 1
ATOM 644 N N . ILE A 1 94 ? 3.827 -11.862 -17.324 1.00 96.94 94 ILE A N 1
ATOM 645 C CA . ILE A 1 94 ? 4.818 -12.338 -16.347 1.00 96.94 94 ILE A CA 1
ATOM 646 C C . ILE A 1 94 ? 5.699 -13.409 -17.005 1.00 96.94 94 ILE A C 1
ATOM 648 O O . ILE A 1 94 ? 5.187 -14.431 -17.469 1.00 96.94 94 ILE A O 1
ATOM 652 N N . ALA A 1 95 ? 7.005 -13.149 -17.081 1.00 95.44 95 ALA A N 1
ATOM 653 C CA . ALA A 1 95 ? 7.942 -13.960 -17.850 1.00 95.44 95 ALA A CA 1
ATOM 654 C C . ALA A 1 95 ? 9.280 -14.168 -17.133 1.00 95.44 95 ALA A C 1
ATOM 656 O O . ALA A 1 95 ? 9.770 -13.298 -16.414 1.00 95.44 95 ALA A O 1
ATOM 657 N N . ASP A 1 96 ? 9.880 -15.332 -17.381 1.00 93.31 96 ASP A N 1
ATOM 658 C CA . ASP A 1 96 ? 11.222 -15.676 -16.919 1.00 93.31 96 ASP A CA 1
ATOM 659 C C . ASP A 1 96 ? 12.283 -14.927 -17.755 1.00 93.31 96 ASP A C 1
ATOM 661 O O . ASP A 1 96 ? 12.297 -15.084 -18.986 1.00 93.31 96 ASP A O 1
ATOM 665 N N . PRO A 1 97 ? 13.192 -14.152 -17.127 1.00 91.12 97 PRO A N 1
ATOM 666 C CA . PRO A 1 97 ? 14.316 -13.505 -17.803 1.00 91.12 97 PRO A CA 1
ATOM 667 C C . PRO A 1 97 ? 15.181 -14.444 -18.647 1.00 91.12 97 PRO A C 1
ATOM 669 O O . PRO A 1 97 ? 15.714 -14.011 -19.669 1.00 91.12 97 PRO A O 1
ATOM 672 N N . ALA A 1 98 ? 15.290 -15.725 -18.278 1.00 88.19 98 ALA A N 1
ATOM 673 C CA . ALA A 1 98 ? 16.052 -16.724 -19.031 1.00 88.19 98 ALA A CA 1
ATOM 674 C C . ALA A 1 98 ? 15.517 -16.948 -20.460 1.00 88.19 98 ALA A C 1
ATOM 676 O O . ALA A 1 98 ? 16.230 -17.451 -21.328 1.00 88.19 98 ALA A O 1
ATOM 677 N N . THR A 1 99 ? 14.280 -16.527 -20.739 1.00 86.31 99 THR A N 1
ATOM 678 C CA . THR A 1 99 ? 13.686 -16.569 -22.086 1.00 86.31 99 THR A CA 1
ATOM 679 C C . THR A 1 99 ? 14.339 -15.561 -23.042 1.00 86.31 99 THR A C 1
ATOM 681 O O . THR A 1 99 ? 14.312 -15.761 -24.254 1.00 86.31 99 THR A O 1
ATOM 684 N N . PHE A 1 100 ? 14.936 -14.486 -22.512 1.00 81.25 100 PHE A N 1
ATOM 685 C CA . PHE A 1 100 ? 15.468 -13.359 -23.290 1.00 81.25 100 PHE A CA 1
ATOM 686 C C . PHE A 1 100 ? 16.997 -13.293 -23.311 1.00 81.25 100 PHE A C 1
ATOM 688 O O . PHE A 1 100 ? 17.567 -12.578 -24.131 1.00 81.25 100 PHE A O 1
ATOM 695 N N . SER A 1 101 ? 17.674 -14.059 -22.452 1.00 68.62 101 SER A N 1
ATOM 696 C CA . SER A 1 101 ? 19.129 -14.189 -22.468 1.00 68.62 101 SER A CA 1
ATOM 697 C C . SER A 1 101 ? 19.559 -15.597 -22.061 1.00 68.62 101 SER A C 1
ATOM 699 O O . SER A 1 101 ? 19.190 -16.082 -20.994 1.00 68.62 101 SER A O 1
ATOM 701 N N . LYS A 1 102 ? 20.396 -16.238 -22.891 1.00 57.03 102 LYS A N 1
ATOM 702 C CA . LYS A 1 102 ? 21.107 -17.484 -22.540 1.00 57.03 102 LYS A CA 1
ATOM 703 C C . LYS A 1 102 ? 22.373 -17.234 -21.707 1.00 57.03 102 LYS A C 1
ATOM 705 O O . LYS A 1 102 ? 23.028 -18.188 -21.301 1.00 57.03 102 LYS A O 1
ATOM 710 N N . SER A 1 103 ? 22.724 -15.976 -21.459 1.00 51.16 103 SER A N 1
ATOM 711 C CA . SER A 1 103 ? 23.992 -15.579 -20.853 1.00 51.16 103 SER A CA 1
ATOM 712 C C . SER A 1 103 ? 23.819 -14.229 -20.165 1.00 51.16 103 SER A C 1
ATOM 714 O O . SER A 1 103 ? 24.116 -13.179 -20.729 1.00 51.16 103 SER A O 1
ATOM 716 N N . PHE A 1 104 ? 23.310 -14.245 -18.933 1.00 53.62 104 PHE A N 1
ATOM 717 C CA . PHE A 1 104 ? 23.650 -13.182 -17.997 1.00 53.62 104 PHE A CA 1
ATOM 718 C C . PHE A 1 104 ? 25.115 -13.406 -17.631 1.00 53.62 104 PHE A C 1
ATOM 720 O O . PHE A 1 104 ? 25.413 -14.173 -16.717 1.00 53.62 104 PHE A O 1
ATOM 727 N N . GLU A 1 105 ? 26.044 -12.787 -18.361 1.00 53.34 105 GLU A N 1
ATOM 728 C CA . GLU A 1 105 ? 27.332 -12.516 -17.734 1.00 53.34 105 GLU A CA 1
ATOM 729 C C . GLU A 1 105 ? 27.008 -11.641 -16.526 1.00 53.34 105 GLU A C 1
ATOM 731 O O . GLU A 1 105 ? 26.436 -10.558 -16.666 1.00 53.34 105 GLU A O 1
ATOM 736 N N . HIS A 1 106 ? 27.234 -12.168 -15.320 1.00 51.88 106 HIS A N 1
ATOM 737 C CA . HIS A 1 106 ? 27.116 -11.369 -14.114 1.00 51.88 106 HIS A CA 1
ATOM 738 C C . HIS A 1 106 ? 28.021 -10.159 -14.302 1.00 51.88 106 HIS A C 1
ATOM 740 O O . HIS A 1 106 ? 29.243 -10.305 -14.291 1.00 51.88 106 HIS A O 1
ATOM 746 N N . ALA A 1 107 ? 27.420 -8.981 -14.493 1.00 50.97 107 ALA A N 1
ATOM 747 C CA . ALA A 1 107 ? 28.143 -7.732 -14.385 1.00 50.97 107 ALA A CA 1
ATOM 748 C C . ALA A 1 107 ? 28.870 -7.791 -13.042 1.00 50.97 107 ALA A C 1
ATOM 750 O O . ALA A 1 107 ? 28.237 -7.905 -11.988 1.00 50.97 107 ALA A O 1
ATOM 751 N N . SER A 1 108 ? 30.201 -7.840 -13.084 1.00 48.38 108 SER A N 1
ATOM 752 C CA . SER A 1 108 ? 31.004 -7.828 -11.876 1.00 48.38 108 SER A CA 1
ATOM 753 C C . SER A 1 108 ? 30.708 -6.503 -11.191 1.00 48.38 108 SER A C 1
ATOM 755 O O . SER A 1 108 ? 31.120 -5.456 -11.692 1.00 48.38 108 SER A O 1
ATOM 757 N N . TYR A 1 109 ? 29.945 -6.532 -10.099 1.00 50.81 109 TYR A N 1
ATOM 758 C CA . TYR A 1 109 ? 29.734 -5.348 -9.281 1.00 50.81 109 TYR A CA 1
ATOM 759 C C . TYR A 1 109 ? 31.116 -4.831 -8.880 1.00 50.81 109 TYR A C 1
ATOM 761 O O . TYR A 1 109 ? 31.871 -5.523 -8.190 1.00 50.81 109 TYR A O 1
ATOM 769 N N . ALA A 1 110 ? 31.475 -3.662 -9.411 1.00 50.91 110 ALA A N 1
ATOM 770 C CA . ALA A 1 110 ? 32.727 -2.996 -9.115 1.00 50.91 110 ALA A CA 1
ATOM 771 C C . ALA A 1 110 ? 32.667 -2.555 -7.649 1.00 50.91 110 ALA A C 1
ATOM 773 O O . ALA A 1 110 ? 32.094 -1.528 -7.314 1.00 50.91 110 ALA A O 1
ATOM 774 N N . GLU A 1 111 ? 33.228 -3.408 -6.796 1.00 61.78 111 GLU A N 1
ATOM 775 C CA . GLU A 1 111 ? 33.364 -3.270 -5.348 1.00 61.78 111 GLU A CA 1
ATOM 776 C C . GLU A 1 111 ? 32.093 -3.474 -4.505 1.00 61.78 111 GLU A C 1
ATOM 778 O O . GLU A 1 111 ? 31.005 -2.964 -4.759 1.00 61.78 111 GLU A O 1
ATOM 783 N N . SER A 1 112 ? 32.252 -4.254 -3.432 1.00 55.97 112 SER A N 1
ATOM 784 C CA . SER A 1 112 ? 31.230 -4.381 -2.395 1.00 55.97 112 SER A CA 1
ATOM 785 C C . SER A 1 112 ? 31.174 -3.089 -1.572 1.00 55.97 112 SER A C 1
ATOM 787 O O . SER A 1 112 ? 32.230 -2.623 -1.129 1.00 55.97 112 SER A O 1
ATOM 789 N N . PRO A 1 113 ? 29.983 -2.526 -1.299 1.00 60.97 113 PRO A N 1
ATOM 790 C CA . PRO A 1 113 ? 29.868 -1.355 -0.443 1.00 60.97 113 PRO A CA 1
ATOM 791 C C . PRO A 1 113 ? 30.451 -1.658 0.942 1.00 60.97 113 PRO A C 1
ATOM 793 O O . PRO A 1 113 ? 30.129 -2.670 1.569 1.00 60.97 113 PRO A O 1
ATOM 796 N N . ARG A 1 114 ? 31.326 -0.776 1.434 1.00 66.12 114 ARG A N 1
ATOM 797 C CA . ARG A 1 114 ? 31.856 -0.856 2.799 1.00 66.12 114 ARG A CA 1
ATOM 798 C C . ARG A 1 114 ? 30.886 -0.166 3.745 1.00 66.12 114 ARG A C 1
ATOM 800 O O . ARG A 1 114 ? 30.761 1.054 3.730 1.00 66.12 114 ARG A O 1
ATOM 807 N N . ILE A 1 115 ? 30.216 -0.952 4.578 1.00 64.25 115 ILE A N 1
ATOM 808 C CA . ILE A 1 115 ? 29.341 -0.446 5.635 1.00 64.25 115 ILE A CA 1
ATOM 809 C C . ILE A 1 115 ? 30.168 -0.318 6.915 1.00 64.25 115 ILE A C 1
ATOM 811 O O . ILE A 1 115 ? 30.777 -1.289 7.364 1.00 64.25 115 ILE A O 1
ATOM 815 N N . SER A 1 116 ? 30.171 0.866 7.522 1.00 72.81 116 SER A N 1
ATOM 816 C CA . SER A 1 116 ? 30.659 1.076 8.884 1.00 72.81 116 SER A CA 1
ATOM 817 C C . SER A 1 116 ? 29.481 1.409 9.796 1.00 72.81 116 SER A C 1
ATOM 819 O O . SER A 1 116 ? 28.655 2.269 9.499 1.00 72.81 116 SER A O 1
ATOM 821 N N . ILE A 1 117 ? 29.380 0.689 10.913 1.00 61.47 117 ILE A N 1
ATOM 822 C CA . ILE A 1 117 ? 28.368 0.935 11.942 1.00 61.47 117 ILE A CA 1
ATOM 823 C C . ILE A 1 117 ? 29.032 1.755 13.045 1.00 61.47 117 ILE A C 1
ATOM 825 O O . ILE A 1 117 ? 29.946 1.273 13.713 1.00 61.47 117 ILE A O 1
ATOM 829 N N . VAL A 1 118 ? 28.561 2.984 13.255 1.00 72.81 118 VAL A N 1
ATOM 830 C CA . VAL A 1 118 ? 28.918 3.788 14.429 1.00 72.81 118 VAL A CA 1
ATOM 831 C C . VAL A 1 118 ? 27.806 3.615 15.455 1.00 72.81 118 VAL A C 1
ATOM 833 O O . VAL A 1 118 ? 26.723 4.177 15.319 1.00 72.81 118 VAL A O 1
ATOM 836 N N . SER A 1 119 ? 28.062 2.788 16.466 1.00 58.09 119 SER A N 1
ATOM 837 C CA . SER A 1 119 ? 27.140 2.590 17.584 1.00 58.09 119 SER A CA 1
ATOM 838 C C . SER A 1 119 ? 27.267 3.756 18.563 1.00 58.09 119 SER A C 1
ATOM 840 O O . SER A 1 119 ? 28.285 3.894 19.245 1.00 58.09 119 SER A O 1
ATOM 842 N N . THR A 1 120 ? 26.247 4.609 18.640 1.00 63.94 120 THR A N 1
ATOM 843 C CA . THR A 1 120 ? 26.071 5.530 19.766 1.00 63.94 120 THR A CA 1
ATOM 844 C C . THR A 1 120 ? 25.293 4.794 20.855 1.00 63.94 120 THR A C 1
ATOM 846 O O . THR A 1 120 ? 24.225 4.237 20.615 1.00 63.94 120 THR A O 1
ATOM 849 N N . GLN A 1 121 ? 25.885 4.710 22.048 1.00 57.72 121 GLN A N 1
ATOM 850 C CA . GLN A 1 121 ? 25.379 3.893 23.149 1.00 57.72 121 GLN A CA 1
ATOM 851 C C . GLN A 1 121 ? 23.909 4.194 23.472 1.00 57.72 121 GLN A C 1
ATOM 853 O O . GLN A 1 121 ? 23.518 5.339 23.693 1.00 57.72 121 GLN A O 1
ATOM 858 N N . THR A 1 122 ? 23.105 3.138 23.559 1.00 55.44 122 THR A N 1
ATOM 859 C CA . THR A 1 122 ? 21.737 3.185 24.070 1.00 55.44 122 THR A CA 1
ATOM 860 C C . THR A 1 122 ? 21.742 3.416 25.576 1.00 55.44 122 THR A C 1
ATOM 862 O O . THR A 1 122 ? 22.279 2.615 26.341 1.00 55.44 122 THR A O 1
ATOM 865 N N . SER A 1 123 ? 21.098 4.498 26.006 1.00 55.25 123 SER A N 1
ATOM 866 C CA . SER A 1 123 ? 20.790 4.768 27.408 1.00 55.25 123 SER A CA 1
ATOM 867 C C . SER A 1 123 ? 19.968 3.626 28.021 1.00 55.25 123 SER A C 1
ATOM 869 O O . SER A 1 123 ? 18.881 3.316 27.525 1.00 55.25 123 SER A O 1
ATOM 871 N N . ASN A 1 124 ? 20.449 3.053 29.127 1.00 55.78 124 ASN A N 1
ATOM 872 C CA . ASN A 1 124 ? 19.682 2.138 29.974 1.00 55.78 124 ASN A CA 1
ATOM 873 C C . ASN A 1 124 ? 18.458 2.873 30.542 1.00 55.78 124 ASN A C 1
ATOM 875 O O . ASN A 1 124 ? 18.590 3.686 31.457 1.00 55.78 124 ASN A O 1
ATOM 879 N N . LYS A 1 125 ? 17.262 2.595 30.009 1.00 57.62 125 LYS A N 1
ATOM 880 C CA . LYS A 1 125 ? 16.010 3.021 30.645 1.00 57.62 125 LYS A CA 1
ATOM 881 C C . LYS A 1 125 ? 15.679 2.054 31.791 1.00 57.62 125 LYS A C 1
ATOM 883 O O . LYS A 1 125 ? 15.617 0.850 31.544 1.00 57.62 125 LYS A O 1
ATOM 888 N N . PRO A 1 126 ? 15.463 2.543 33.023 1.00 58.84 126 PRO A N 1
ATOM 889 C CA . PRO A 1 126 ? 15.040 1.700 34.134 1.00 58.84 126 PRO A CA 1
ATOM 890 C C . PRO A 1 126 ? 13.621 1.160 33.905 1.00 58.84 126 PRO A C 1
ATOM 892 O O . PRO A 1 126 ? 12.783 1.815 33.282 1.00 58.84 126 PRO A O 1
ATOM 895 N N . ALA A 1 127 ? 13.365 -0.046 34.414 1.00 61.84 127 ALA A N 1
ATOM 896 C CA . ALA A 1 127 ? 12.059 -0.691 34.359 1.00 61.84 127 ALA A CA 1
ATOM 897 C C . ALA A 1 127 ? 11.033 0.092 35.197 1.00 61.84 127 ALA A C 1
ATOM 899 O O . ALA A 1 127 ? 11.280 0.412 36.359 1.00 61.84 127 ALA A O 1
ATOM 900 N N . VAL A 1 128 ? 9.885 0.402 34.594 1.00 59.84 128 VAL A N 1
ATOM 901 C CA . VAL A 1 128 ? 8.775 1.105 35.248 1.00 59.84 128 VAL A CA 1
ATOM 902 C C . VAL A 1 128 ? 8.055 0.132 36.189 1.00 59.84 128 VAL A C 1
ATOM 904 O O . 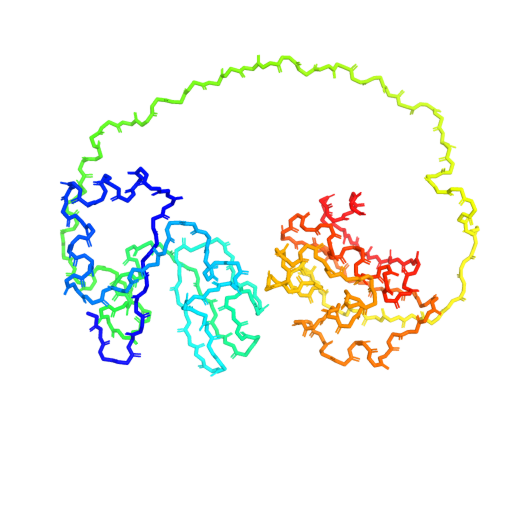VAL A 1 128 ? 7.558 -0.899 35.745 1.00 59.84 128 VAL A O 1
ATOM 907 N N . THR A 1 129 ? 8.009 0.452 37.484 1.00 55.78 129 THR A N 1
ATOM 908 C CA . THR A 1 129 ? 7.410 -0.361 38.565 1.00 55.78 129 THR A CA 1
ATOM 909 C C . THR A 1 129 ? 6.010 0.097 38.996 1.00 55.78 129 THR A C 1
ATOM 911 O O . THR A 1 129 ? 5.396 -0.544 39.844 1.00 55.78 129 THR A O 1
ATOM 914 N N . GLU A 1 130 ? 5.475 1.173 38.412 1.00 54.62 130 GLU A N 1
ATOM 915 C CA . GLU A 1 130 ? 4.147 1.721 38.725 1.00 54.62 130 GLU A CA 1
ATOM 916 C C . GLU A 1 130 ? 3.182 1.536 37.542 1.00 54.62 130 GLU A C 1
ATOM 918 O O . GLU A 1 130 ? 3.399 2.092 36.464 1.00 54.62 130 GLU A O 1
ATOM 923 N N . ILE A 1 131 ? 2.087 0.796 37.748 1.00 58.41 131 ILE A N 1
ATOM 924 C CA . ILE A 1 131 ? 0.977 0.720 36.786 1.00 58.41 131 ILE A CA 1
ATOM 925 C C . ILE A 1 131 ? 0.084 1.940 37.019 1.00 58.41 131 ILE A C 1
ATOM 927 O O . ILE A 1 131 ? -0.864 1.899 37.800 1.00 58.41 131 ILE A O 1
ATOM 931 N N . LYS A 1 132 ? 0.408 3.058 36.368 1.00 58.38 132 LYS A N 1
ATOM 932 C CA . LYS A 1 132 ? -0.535 4.176 36.239 1.00 58.38 132 LYS A CA 1
ATOM 933 C C . LYS A 1 132 ? -1.532 3.857 35.124 1.00 58.38 132 LYS A C 1
ATOM 935 O O . LYS A 1 132 ? -1.128 3.240 34.135 1.00 58.38 132 LYS A O 1
ATOM 940 N N . PRO A 1 133 ? -2.806 4.278 35.241 1.00 58.59 133 PRO A N 1
ATOM 941 C CA . PRO A 1 133 ? -3.722 4.246 34.110 1.00 58.59 133 PRO A CA 1
ATOM 942 C C . PRO A 1 133 ? -3.048 4.930 32.921 1.00 58.59 133 PRO A C 1
ATOM 944 O O . PRO A 1 133 ? -2.633 6.084 33.028 1.00 58.59 133 PRO A O 1
ATOM 947 N N . VAL A 1 134 ? -2.899 4.203 31.811 1.00 69.19 134 VAL A N 1
ATOM 948 C CA . VAL A 1 134 ? -2.220 4.710 30.604 1.00 69.19 134 VAL A CA 1
ATOM 949 C C . VAL A 1 134 ? -2.940 5.955 30.071 1.00 69.19 134 VAL A C 1
ATOM 951 O O . VAL A 1 134 ? -2.309 6.849 29.515 1.00 69.19 134 VAL A O 1
ATOM 954 N N . ILE A 1 135 ? -4.256 6.038 30.295 1.00 75.62 135 ILE A N 1
ATOM 955 C CA . ILE A 1 135 ? -5.120 7.147 29.895 1.00 75.62 135 ILE A CA 1
ATOM 956 C C . ILE A 1 135 ? -6.002 7.531 31.092 1.00 75.62 135 ILE A C 1
ATOM 958 O O . ILE A 1 135 ? -6.746 6.704 31.619 1.00 75.62 135 ILE A O 1
ATOM 962 N N . SER A 1 136 ? -5.923 8.792 31.525 1.00 80.75 136 SER A N 1
ATOM 963 C CA . SER A 1 136 ? -6.787 9.330 32.585 1.00 80.75 136 SER A CA 1
ATOM 964 C C . SER A 1 136 ? -8.251 9.342 32.137 1.00 80.75 136 SER A C 1
ATOM 966 O O . SER A 1 136 ? -8.547 9.773 31.025 1.00 80.75 136 SER A O 1
ATOM 968 N N . GLY A 1 137 ? -9.165 8.884 32.995 1.00 82.94 137 GLY A N 1
ATOM 969 C CA . GLY A 1 137 ? -10.601 8.858 32.696 1.00 82.94 137 GLY A CA 1
ATOM 970 C C . GLY A 1 137 ? -11.038 7.771 31.708 1.00 82.94 137 GLY A C 1
ATOM 971 O O . GLY A 1 137 ? -12.183 7.799 31.263 1.00 82.94 137 GLY A O 1
ATOM 972 N N . PHE A 1 138 ? -10.164 6.815 31.365 1.00 83.94 138 PHE A N 1
ATOM 973 C CA . PHE A 1 138 ? -10.578 5.648 30.588 1.00 83.94 138 PHE A CA 1
ATOM 974 C C . PHE A 1 138 ? -11.528 4.773 31.426 1.00 83.94 138 PHE A C 1
ATOM 976 O O . PHE A 1 138 ? -11.210 4.482 32.582 1.00 83.94 138 PHE A O 1
ATOM 983 N N . PRO A 1 139 ? -12.697 4.378 30.893 1.00 86.19 139 PRO A N 1
ATOM 984 C CA . PRO A 1 139 ? -13.716 3.689 31.675 1.00 86.19 139 PRO A CA 1
ATOM 985 C C . PRO A 1 139 ? -13.280 2.273 32.074 1.00 86.19 139 PRO A C 1
ATOM 987 O O . PRO A 1 139 ? -12.649 1.559 31.298 1.00 86.19 139 PRO A O 1
ATOM 990 N N . GLU A 1 140 ? -13.682 1.837 33.272 1.00 87.31 140 GLU A N 1
ATOM 991 C CA . GLU A 1 140 ? -13.420 0.474 33.767 1.00 87.31 140 GLU A CA 1
ATOM 992 C C . GLU A 1 140 ? -14.217 -0.599 33.010 1.00 87.31 140 GLU A C 1
ATOM 994 O O . GLU A 1 140 ? -13.820 -1.762 32.962 1.00 87.31 140 GLU A O 1
ATOM 999 N N . SER A 1 141 ? -15.350 -0.220 32.410 1.00 88.94 141 SER A N 1
ATOM 1000 C CA . SER A 1 141 ? -16.165 -1.100 31.574 1.00 88.94 141 SER A CA 1
ATOM 1001 C C . SER A 1 141 ? -16.768 -0.335 30.399 1.00 88.94 141 SER A C 1
ATOM 1003 O O . SER A 1 141 ? -17.155 0.826 30.529 1.00 88.94 141 SER A O 1
ATOM 1005 N N . ILE A 1 142 ? -16.845 -0.996 29.244 1.00 89.56 142 ILE A N 1
ATOM 1006 C CA . ILE A 1 142 ? -17.453 -0.467 28.021 1.00 89.56 142 ILE A CA 1
ATOM 1007 C C . ILE A 1 142 ? -18.508 -1.471 27.561 1.00 89.56 142 ILE A C 1
ATOM 1009 O O . ILE A 1 142 ? -18.246 -2.672 27.499 1.00 89.56 142 ILE A O 1
ATOM 1013 N N . LYS A 1 143 ? -19.704 -0.975 27.236 1.00 94.06 143 LYS A N 1
ATOM 1014 C CA . LYS A 1 143 ? -20.778 -1.748 26.612 1.00 94.06 143 LYS A CA 1
ATOM 1015 C C . LYS A 1 143 ? -21.250 -0.993 25.377 1.00 94.06 143 LYS A C 1
ATOM 1017 O O . LYS A 1 143 ? -21.829 0.080 25.511 1.00 94.06 143 LYS A O 1
ATOM 1022 N N . ALA A 1 144 ? -20.999 -1.563 24.209 1.00 94.12 144 ALA A N 1
ATOM 1023 C CA . ALA A 1 144 ? -21.360 -0.987 22.922 1.00 94.12 144 ALA A CA 1
ATOM 1024 C C . ALA A 1 144 ? -21.585 -2.097 21.887 1.00 94.12 144 ALA A C 1
ATOM 1026 O O . ALA A 1 144 ? -21.417 -3.282 22.198 1.00 94.12 144 ALA A O 1
ATOM 1027 N N . GLU A 1 145 ? -21.984 -1.708 20.680 1.00 96.38 145 GLU A N 1
ATOM 1028 C CA . GLU A 1 145 ? -22.105 -2.618 19.547 1.00 96.38 145 GLU A CA 1
ATOM 1029 C C . GLU A 1 145 ? -20.721 -3.090 19.078 1.00 96.38 145 GLU A C 1
ATOM 1031 O O . GLU A 1 145 ? -19.717 -2.385 19.216 1.00 96.38 145 GLU A O 1
ATOM 1036 N N . LEU A 1 146 ? -20.659 -4.331 18.586 1.00 96.06 146 LEU A N 1
ATOM 1037 C CA . LEU A 1 146 ? -19.428 -4.925 18.076 1.00 96.06 146 LEU A CA 1
ATOM 1038 C C . LEU A 1 146 ? -19.421 -4.856 16.552 1.00 96.06 146 LEU A C 1
ATOM 1040 O O . LEU A 1 146 ? -20.252 -5.487 15.899 1.00 96.06 146 LEU A O 1
ATOM 1044 N N . LEU A 1 147 ? -18.418 -4.191 15.990 1.00 96.19 147 LEU A N 1
ATOM 1045 C CA . LEU A 1 147 ? -18.130 -4.245 14.561 1.00 96.19 147 LEU A CA 1
ATOM 1046 C C . LEU A 1 147 ? -17.056 -5.297 14.311 1.00 96.19 147 LEU A C 1
ATOM 1048 O O . LEU A 1 147 ? -15.895 -5.118 14.682 1.00 96.19 147 LEU A O 1
ATOM 1052 N N . PHE A 1 148 ? -17.435 -6.415 13.691 1.00 94.38 148 PHE A N 1
ATOM 1053 C CA . PHE A 1 148 ? -16.514 -7.525 13.462 1.00 94.38 148 PHE A CA 1
ATOM 1054 C C . PHE A 1 148 ? -15.830 -7.457 12.090 1.00 94.38 148 PHE A C 1
ATOM 1056 O O . PHE A 1 148 ? -16.440 -7.662 11.040 1.00 94.38 148 PHE A O 1
ATOM 1063 N N . CYS A 1 149 ? -14.519 -7.240 12.113 1.00 94.12 149 CYS A N 1
ATOM 1064 C CA . CYS A 1 149 ? -13.615 -7.364 10.980 1.00 94.12 149 CYS A CA 1
ATOM 1065 C C . CYS A 1 149 ? -13.046 -8.783 10.921 1.00 94.12 149 CYS A C 1
ATOM 1067 O O . CYS A 1 149 ? -12.053 -9.102 11.574 1.00 94.12 149 CYS A O 1
ATOM 1069 N N . HIS A 1 150 ? -13.675 -9.631 10.110 1.00 89.81 150 HIS A N 1
ATOM 1070 C CA . HIS A 1 150 ? -13.348 -11.055 10.012 1.00 89.81 150 HIS A CA 1
ATOM 1071 C C . HIS A 1 150 ? -11.986 -11.364 9.362 1.00 89.81 150 HIS A C 1
ATOM 1073 O O . HIS A 1 150 ? -11.545 -12.509 9.404 1.00 89.81 150 HIS A O 1
ATOM 1079 N N . ALA A 1 151 ? -11.332 -10.384 8.732 1.00 92.88 151 ALA A N 1
ATOM 1080 C CA . ALA A 1 151 ? -10.063 -10.599 8.049 1.00 92.88 151 ALA A CA 1
ATOM 1081 C C . ALA A 1 151 ? -8.870 -10.627 9.018 1.00 92.88 151 ALA A C 1
ATOM 1083 O O . ALA A 1 151 ? -8.609 -9.666 9.746 1.00 92.88 151 ALA A O 1
ATOM 1084 N N . ASP A 1 152 ? -8.085 -11.698 8.937 1.00 94.88 152 ASP A N 1
ATOM 1085 C CA . ASP A 1 152 ? -6.732 -11.738 9.485 1.00 94.88 152 ASP A CA 1
ATOM 1086 C C . ASP A 1 152 ? -5.768 -10.905 8.631 1.00 94.88 152 ASP A C 1
ATOM 1088 O O . ASP A 1 152 ? -5.972 -10.698 7.433 1.00 94.88 152 ASP A O 1
ATOM 1092 N N . ASN A 1 153 ? -4.664 -10.470 9.239 1.00 95.94 153 ASN A N 1
ATOM 1093 C CA . ASN A 1 153 ? -3.622 -9.662 8.602 1.00 95.94 153 ASN A CA 1
ATOM 1094 C C . ASN A 1 153 ? -4.144 -8.345 8.006 1.00 95.94 153 ASN A C 1
ATOM 1096 O O . ASN A 1 153 ? -3.572 -7.835 7.036 1.00 95.94 153 ASN A O 1
ATOM 1100 N N . LEU A 1 154 ? -5.205 -7.775 8.589 1.00 96.69 154 LEU A N 1
ATOM 1101 C CA . LEU A 1 154 ? -5.703 -6.461 8.204 1.00 96.69 154 LEU A CA 1
ATOM 1102 C C . LEU A 1 154 ? -4.571 -5.436 8.352 1.00 96.69 154 LEU A C 1
ATOM 1104 O O . LEU A 1 154 ? -4.118 -5.147 9.456 1.00 96.69 154 LEU A O 1
ATOM 1108 N N . ASN A 1 155 ? -4.062 -4.933 7.233 1.00 96.88 155 ASN A N 1
ATOM 1109 C CA . ASN A 1 155 ? -2.878 -4.080 7.212 1.00 96.88 155 ASN A CA 1
ATOM 1110 C C . ASN A 1 155 ? -3.253 -2.592 7.248 1.00 96.88 155 ASN A C 1
ATOM 1112 O O . ASN A 1 155 ? -4.396 -2.205 7.010 1.00 96.88 155 ASN A O 1
ATOM 1116 N N . THR A 1 156 ? -2.275 -1.728 7.507 1.00 97.19 156 THR A N 1
ATOM 1117 C CA . THR A 1 156 ? -2.518 -0.287 7.597 1.00 97.19 156 THR A CA 1
ATOM 1118 C C . THR A 1 156 ? -2.924 0.352 6.272 1.00 97.19 156 THR A C 1
ATOM 1120 O O . THR A 1 156 ? -3.499 1.425 6.329 1.00 97.19 156 THR A O 1
ATOM 1123 N N . ASP A 1 157 ? -2.676 -0.259 5.102 1.00 96.25 157 ASP A N 1
ATOM 1124 C CA . ASP A 1 157 ? -3.226 0.239 3.825 1.00 96.25 157 ASP A CA 1
ATOM 1125 C C . ASP A 1 157 ? -4.713 -0.088 3.682 1.00 96.25 157 ASP A C 1
ATOM 1127 O O . ASP A 1 157 ? -5.431 0.675 3.045 1.00 96.25 157 ASP A O 1
ATOM 1131 N N . ALA A 1 158 ? -5.171 -1.193 4.276 1.00 97.00 158 ALA A N 1
ATOM 1132 C CA . ALA A 1 158 ? -6.581 -1.552 4.348 1.00 97.00 158 ALA A CA 1
ATOM 1133 C C . ALA A 1 158 ? -7.348 -0.590 5.274 1.00 97.00 158 ALA A C 1
ATOM 1135 O O . ALA A 1 158 ? -8.451 -0.171 4.938 1.00 97.00 158 ALA A O 1
ATOM 1136 N N . ILE A 1 159 ? -6.725 -0.212 6.399 1.00 97.56 159 ILE A N 1
ATOM 1137 C CA . ILE A 1 159 ? -7.289 0.693 7.415 1.00 97.56 159 ILE A CA 1
ATOM 1138 C C . ILE A 1 159 ? -7.212 2.167 6.988 1.00 97.56 159 ILE A C 1
ATOM 1140 O O . ILE A 1 159 ? -8.167 2.905 7.181 1.00 97.56 159 ILE A O 1
ATOM 1144 N N . TYR A 1 160 ? -6.083 2.620 6.444 1.00 97.06 160 TYR A N 1
ATOM 1145 C CA . TYR A 1 160 ? -5.874 4.006 6.022 1.00 97.06 160 TYR A CA 1
ATOM 1146 C C . TYR A 1 160 ? -5.034 4.030 4.733 1.00 97.06 160 TYR A C 1
ATOM 1148 O O . TYR A 1 160 ? -3.815 3.808 4.777 1.00 97.06 160 TYR A O 1
ATOM 1156 N N . PRO A 1 161 ? -5.659 4.263 3.564 1.00 95.38 161 PRO A N 1
ATOM 1157 C CA . PRO A 1 161 ? -4.988 4.119 2.276 1.00 95.38 161 PRO A CA 1
ATOM 1158 C C . PRO A 1 161 ? -3.699 4.944 2.131 1.00 95.38 161 PRO A C 1
ATOM 1160 O O . PRO A 1 161 ? -3.624 6.105 2.531 1.00 95.38 161 PRO A O 1
ATOM 1163 N N . GLY A 1 162 ? -2.687 4.361 1.472 1.00 91.25 162 GLY A N 1
ATOM 1164 C CA . GLY A 1 162 ? -1.392 4.998 1.163 1.00 91.25 162 GLY A CA 1
ATOM 1165 C C . GLY A 1 162 ? -1.485 6.396 0.569 1.00 91.25 162 GLY A C 1
ATOM 1166 O O . GLY A 1 162 ? -0.711 7.273 0.958 1.00 91.25 162 GLY A O 1
ATOM 1167 N N . LYS A 1 163 ? -2.487 6.628 -0.281 1.00 90.94 163 LYS A N 1
ATOM 1168 C CA . LYS A 1 163 ? -2.716 7.905 -0.962 1.00 90.94 163 LYS A CA 1
ATOM 1169 C C . LYS A 1 163 ? -2.911 9.110 -0.030 1.00 90.94 163 LYS A C 1
ATOM 1171 O O . LYS A 1 163 ? -2.655 10.228 -0.456 1.00 90.94 163 LYS A O 1
ATOM 1176 N N . TYR A 1 164 ? -3.294 8.898 1.230 1.00 94.00 164 TYR A N 1
ATOM 1177 C CA . TYR A 1 164 ? -3.486 9.976 2.209 1.00 94.00 164 TYR A CA 1
ATOM 1178 C C . TYR A 1 164 ? -2.286 10.187 3.147 1.00 94.00 164 TYR A C 1
ATOM 1180 O O . TYR A 1 164 ? -2.373 10.964 4.092 1.00 94.00 164 TYR A O 1
ATOM 1188 N N . THR A 1 165 ? -1.172 9.475 2.939 1.00 89.44 165 THR A N 1
ATOM 1189 C CA . THR A 1 165 ? -0.039 9.462 3.889 1.00 89.44 165 THR A CA 1
ATOM 1190 C C . THR A 1 165 ? 0.636 10.826 4.054 1.00 89.44 165 THR A C 1
ATOM 1192 O O . THR A 1 165 ? 1.118 11.119 5.140 1.00 89.44 165 THR A O 1
ATOM 1195 N N . TYR A 1 166 ? 0.680 11.639 2.997 1.00 88.81 166 TYR A N 1
ATOM 1196 C CA . TYR A 1 166 ? 1.356 12.946 2.984 1.00 88.81 166 TYR A CA 1
ATOM 1197 C C . TYR A 1 166 ? 0.375 14.104 2.792 1.00 88.81 166 TYR A C 1
ATOM 1199 O O . TYR A 1 166 ? 0.706 15.117 2.181 1.00 88.81 166 TYR A O 1
ATOM 1207 N N . VAL A 1 167 ? -0.862 13.917 3.252 1.00 90.94 167 VAL A N 1
ATOM 1208 C CA . VAL A 1 167 ? -1.857 14.986 3.313 1.00 90.94 167 VAL A CA 1
ATOM 1209 C C . VAL A 1 167 ? -1.882 15.484 4.754 1.00 90.94 167 VAL A C 1
ATOM 1211 O O . VAL A 1 167 ? -2.607 14.953 5.592 1.00 90.94 167 VAL A O 1
ATOM 1214 N N . ASP A 1 168 ? -1.001 16.439 5.053 1.00 86.06 168 ASP A N 1
ATOM 1215 C CA . ASP A 1 168 ? -0.692 16.860 6.428 1.00 86.06 168 ASP A CA 1
ATOM 1216 C C . ASP A 1 168 ? -1.830 17.649 7.101 1.00 86.06 168 ASP A C 1
ATOM 1218 O O . ASP A 1 168 ? -1.866 17.772 8.324 1.00 86.06 168 ASP A O 1
ATOM 1222 N N . ASP A 1 169 ? -2.768 18.184 6.319 1.00 91.31 169 ASP A N 1
ATOM 1223 C CA . ASP A 1 169 ? -3.895 19.001 6.772 1.00 91.31 169 ASP A CA 1
ATOM 1224 C C . ASP A 1 169 ? -5.211 18.216 6.919 1.00 91.31 169 ASP A C 1
ATOM 1226 O O . ASP A 1 169 ? -6.264 18.813 7.157 1.00 91.31 169 ASP A O 1
ATOM 1230 N N . LEU A 1 170 ? -5.165 16.882 6.814 1.00 94.12 170 LEU A N 1
ATOM 1231 C CA . LEU A 1 170 ? -6.351 16.039 6.941 1.00 94.12 170 LEU A CA 1
ATOM 1232 C C . LEU A 1 170 ? -6.899 16.089 8.377 1.00 94.12 170 LEU A C 1
ATOM 1234 O O . LEU A 1 170 ? -6.269 15.633 9.335 1.00 94.12 170 LEU A O 1
ATOM 1238 N N . THR A 1 171 ? -8.100 16.640 8.539 1.00 96.50 171 THR A N 1
ATOM 1239 C CA . THR A 1 171 ? -8.744 16.754 9.851 1.00 96.50 171 THR A CA 1
ATOM 1240 C C . THR A 1 171 ? -9.191 15.383 10.373 1.00 96.50 171 THR A C 1
ATOM 1242 O O . THR A 1 171 ? -9.384 14.454 9.584 1.00 96.50 171 THR A O 1
ATOM 1245 N N . PRO A 1 172 ? -9.435 15.224 11.689 1.00 96.38 172 PRO A N 1
ATOM 1246 C CA . PRO A 1 172 ? -10.019 13.996 12.232 1.00 96.38 172 PRO A CA 1
ATOM 1247 C C . PRO A 1 172 ? -11.302 13.557 11.515 1.00 96.38 172 PRO A C 1
ATOM 1249 O O . PRO A 1 172 ? -11.422 12.394 11.142 1.00 96.38 172 PRO A O 1
ATOM 1252 N N . ASP A 1 173 ? -12.206 14.491 11.216 1.00 96.31 173 ASP A N 1
ATOM 1253 C CA . ASP A 1 173 ? -13.445 14.194 10.488 1.00 96.31 173 ASP A CA 1
ATOM 1254 C C . ASP A 1 173 ? -13.183 13.709 9.057 1.00 96.31 173 ASP A C 1
ATOM 1256 O O . ASP A 1 173 ? -13.935 12.899 8.517 1.00 96.31 173 ASP A O 1
ATOM 1260 N N . GLN A 1 174 ? -12.125 14.205 8.411 1.00 97.31 174 GLN A N 1
ATOM 1261 C CA . GLN A 1 174 ? -11.712 13.715 7.098 1.00 97.31 174 GLN A CA 1
ATOM 1262 C C . GLN A 1 174 ? -11.053 12.335 7.203 1.00 97.31 174 GLN A C 1
ATOM 1264 O O . GLN A 1 174 ? -11.333 11.481 6.366 1.00 97.31 174 GLN A O 1
ATOM 1269 N N . MET A 1 175 ? -10.250 12.080 8.243 1.00 96.88 175 MET A N 1
ATOM 1270 C CA . MET A 1 175 ? -9.653 10.761 8.496 1.00 96.88 175 MET A CA 1
ATOM 1271 C C . MET A 1 175 ? -10.737 9.706 8.735 1.00 96.88 175 MET A C 1
ATOM 1273 O O . MET A 1 175 ? -10.668 8.613 8.177 1.00 96.88 175 MET A O 1
ATOM 1277 N N . ALA A 1 176 ? -11.774 10.054 9.500 1.00 96.88 176 ALA A N 1
ATOM 1278 C CA . ALA A 1 176 ? -12.919 9.189 9.761 1.00 96.88 176 ALA A CA 1
ATOM 1279 C C . ALA A 1 176 ? -13.668 8.791 8.477 1.00 96.88 176 ALA A C 1
ATOM 1281 O O . ALA A 1 176 ? -14.194 7.688 8.394 1.00 96.88 176 ALA A O 1
ATOM 1282 N N . LYS A 1 177 ? -13.681 9.648 7.448 1.00 97.00 177 LYS A N 1
ATOM 1283 C CA . LYS A 1 177 ? -14.345 9.368 6.160 1.00 97.00 177 LYS A CA 1
ATOM 1284 C C . LYS A 1 177 ? -13.573 8.423 5.245 1.00 97.00 177 LYS A C 1
ATOM 1286 O O . LYS A 1 177 ? -14.147 7.927 4.282 1.00 97.00 177 LYS A O 1
ATOM 1291 N N . VAL A 1 178 ? -12.285 8.209 5.503 1.00 96.94 178 VAL A N 1
ATOM 1292 C CA . VAL A 1 178 ? -11.412 7.370 4.662 1.00 96.94 178 VAL A CA 1
ATOM 1293 C C . VAL A 1 178 ? -10.914 6.124 5.396 1.00 96.94 178 VAL A C 1
ATOM 1295 O O . VAL A 1 178 ? -10.170 5.316 4.834 1.00 96.94 178 VAL A O 1
ATOM 1298 N N . VAL A 1 179 ? -11.308 5.961 6.662 1.00 97.62 179 VAL A N 1
ATOM 1299 C CA . VAL A 1 179 ? -10.968 4.784 7.455 1.00 97.62 179 VAL A CA 1
ATOM 1300 C C . VAL A 1 179 ? -11.604 3.541 6.832 1.00 97.62 179 VAL A C 1
ATOM 1302 O O . VAL A 1 179 ? -12.745 3.561 6.379 1.00 97.62 179 VAL A O 1
ATOM 1305 N N . MET A 1 180 ? -10.849 2.448 6.797 1.00 97.38 180 MET A N 1
ATOM 1306 C CA . MET A 1 180 ? -11.229 1.160 6.214 1.00 97.38 180 MET A CA 1
ATOM 1307 C C . MET A 1 180 ? -11.594 1.190 4.719 1.00 97.38 180 MET A C 1
ATOM 1309 O O . MET A 1 180 ? -12.064 0.177 4.209 1.00 97.38 180 MET A O 1
ATOM 1313 N N . GLU A 1 181 ? -11.335 2.280 3.983 1.00 96.31 181 GLU A N 1
ATOM 1314 C CA . GLU A 1 181 ? -11.770 2.454 2.582 1.00 96.31 181 GLU A CA 1
ATOM 1315 C C . GLU A 1 181 ? -11.308 1.307 1.660 1.00 96.31 181 GLU A C 1
ATOM 1317 O O . GLU A 1 181 ? -12.046 0.854 0.786 1.00 96.31 181 GLU A O 1
ATOM 1322 N N . ASN A 1 182 ? -10.094 0.794 1.877 1.00 95.56 182 ASN A N 1
ATOM 1323 C CA . ASN A 1 182 ? -9.537 -0.312 1.092 1.00 95.56 182 ASN A CA 1
ATOM 1324 C C . ASN A 1 182 ? -10.006 -1.701 1.571 1.00 95.56 182 ASN A C 1
ATOM 1326 O O . ASN A 1 182 ? -9.872 -2.687 0.834 1.00 95.56 182 ASN A O 1
ATOM 1330 N N . TYR A 1 183 ? -10.519 -1.795 2.800 1.00 96.38 183 TYR A N 1
ATOM 1331 C CA . TYR A 1 183 ? -11.065 -3.018 3.383 1.00 96.38 183 TYR A CA 1
ATOM 1332 C C . TYR A 1 183 ? -12.550 -3.185 3.045 1.00 96.38 183 TYR A C 1
ATOM 1334 O O . TYR A 1 183 ? -12.910 -4.129 2.339 1.00 96.38 183 TYR A O 1
ATOM 1342 N N . ASP A 1 184 ? -13.377 -2.249 3.511 1.00 96.12 184 ASP A N 1
ATOM 1343 C CA . ASP A 1 184 ? -14.820 -2.195 3.308 1.00 96.12 184 ASP A CA 1
ATOM 1344 C C . ASP A 1 184 ? -15.256 -0.731 3.110 1.00 96.12 184 ASP A C 1
ATOM 1346 O O . ASP A 1 184 ? -15.340 0.025 4.081 1.00 96.12 184 ASP A O 1
ATOM 1350 N N . PRO A 1 185 ? -15.575 -0.315 1.871 1.00 94.81 185 PRO A N 1
ATOM 1351 C CA . PRO A 1 185 ? -16.024 1.045 1.580 1.00 94.81 185 PRO A CA 1
ATOM 1352 C C . PRO A 1 185 ? -17.297 1.467 2.323 1.00 94.81 185 PRO A C 1
ATOM 1354 O O . PRO A 1 185 ? -17.558 2.659 2.431 1.00 94.81 185 PRO A O 1
ATOM 1357 N N . LYS A 1 186 ? -18.099 0.514 2.818 1.00 95.81 186 LYS A N 1
ATOM 1358 C CA . LYS A 1 186 ? -19.324 0.795 3.580 1.00 95.81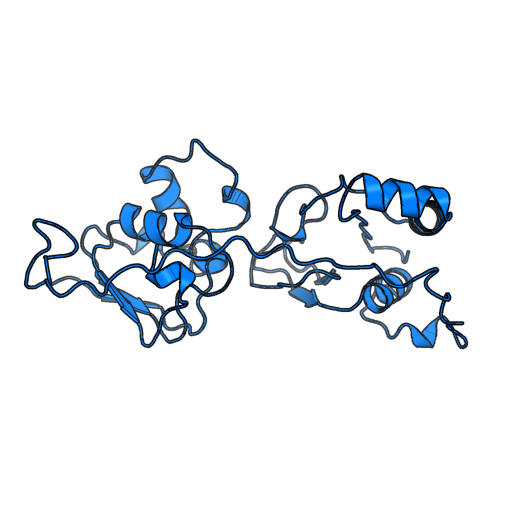 186 LYS A CA 1
ATOM 1359 C C . LYS A 1 186 ? -19.068 0.949 5.072 1.00 95.81 186 LYS A C 1
ATOM 1361 O O . LYS A 1 186 ? -19.993 1.267 5.809 1.00 95.81 186 LYS A O 1
ATOM 1366 N N . PHE A 1 187 ? -17.840 0.732 5.540 1.00 97.00 187 PHE A N 1
ATOM 1367 C CA . PHE A 1 187 ? -17.512 0.800 6.961 1.00 97.00 187 PHE A CA 1
ATOM 1368 C C . PHE A 1 187 ? -17.923 2.135 7.593 1.00 97.00 187 PHE A C 1
ATOM 1370 O O . PHE A 1 187 ? -18.477 2.153 8.688 1.00 97.00 187 PHE A O 1
ATOM 1377 N N . VAL A 1 188 ? -17.716 3.241 6.875 1.00 96.88 188 VAL A N 1
ATOM 1378 C CA . VAL A 1 188 ? -18.070 4.594 7.333 1.00 96.88 188 VAL A CA 1
ATOM 1379 C C . VAL A 1 188 ? -19.577 4.816 7.485 1.00 96.88 188 VAL A C 1
ATOM 1381 O O . VAL A 1 188 ? -19.981 5.686 8.247 1.00 96.88 188 VAL A O 1
ATOM 1384 N N . ASP A 1 189 ? -20.401 4.018 6.800 1.00 96.56 189 ASP A N 1
ATOM 1385 C CA . ASP A 1 189 ? -21.863 4.048 6.924 1.00 96.56 189 ASP A CA 1
ATOM 1386 C C . ASP A 1 189 ? -22.359 3.171 8.086 1.00 96.56 189 ASP A C 1
ATOM 1388 O O . ASP A 1 189 ? -23.498 3.311 8.534 1.00 96.56 189 ASP A O 1
ATOM 1392 N N . LEU A 1 190 ? -21.524 2.233 8.543 1.00 95.69 190 LEU A N 1
ATOM 1393 C CA . LEU A 1 190 ? -21.845 1.274 9.600 1.00 95.69 190 LEU A CA 1
ATOM 1394 C C . LEU A 1 190 ? -21.402 1.766 10.977 1.00 95.69 190 LEU A C 1
ATOM 1396 O O . LEU A 1 190 ? -22.105 1.534 11.957 1.00 95.69 190 LEU A O 1
ATOM 1400 N N . VAL A 1 191 ? -20.233 2.406 11.046 1.00 97.06 191 VAL A N 1
ATOM 1401 C CA . VAL A 1 191 ? -19.602 2.789 12.309 1.00 97.06 191 VAL A CA 1
ATOM 1402 C C . VAL A 1 191 ? -20.359 3.902 13.020 1.00 97.06 191 VAL A C 1
ATOM 1404 O O . VAL A 1 191 ? -20.723 4.919 12.427 1.00 97.06 191 VAL A O 1
ATOM 1407 N N . GLN A 1 192 ? -20.568 3.719 14.321 1.00 96.00 192 GLN A N 1
ATOM 1408 C CA . GLN A 1 192 ? -21.168 4.707 15.200 1.00 96.00 192 GLN A CA 1
ATOM 1409 C C . GLN A 1 192 ? -20.225 5.076 16.346 1.00 96.00 192 GLN A C 1
ATOM 1411 O O . GLN A 1 192 ? -19.329 4.331 16.754 1.00 96.00 192 GLN A O 1
ATOM 1416 N N . GLN A 1 193 ? -20.446 6.270 16.897 1.00 95.62 193 GLN A N 1
ATOM 1417 C CA . GLN A 1 193 ? -19.700 6.749 18.053 1.00 95.62 193 GLN A CA 1
ATOM 1418 C C . GLN A 1 193 ? -19.881 5.795 19.242 1.00 95.62 193 GLN A C 1
ATOM 1420 O O . GLN A 1 193 ? -20.984 5.640 19.761 1.00 95.62 193 GLN A O 1
ATOM 1425 N N . GLY A 1 194 ? -18.772 5.248 19.740 1.00 94.44 194 GLY A N 1
ATOM 1426 C CA . GLY A 1 194 ? -18.748 4.361 20.899 1.00 94.44 194 GLY A CA 1
ATOM 1427 C C . GLY A 1 194 ? -18.629 2.876 20.572 1.00 94.44 194 GLY A C 1
ATOM 1428 O O . GLY A 1 194 ? -18.384 2.111 21.505 1.00 94.44 194 GLY A O 1
ATOM 1429 N N . ASP A 1 195 ? -18.736 2.481 19.303 1.00 97.12 195 ASP A N 1
ATOM 1430 C CA . ASP A 1 195 ? -18.604 1.084 18.887 1.00 97.12 195 ASP A CA 1
ATOM 1431 C C . ASP A 1 195 ? -17.256 0.475 19.290 1.00 97.12 195 ASP A C 1
ATOM 1433 O O . ASP A 1 195 ? -16.227 1.153 19.424 1.00 97.12 195 ASP A O 1
ATOM 1437 N N . ILE A 1 196 ? -17.267 -0.845 19.476 1.00 97.19 196 ILE A N 1
ATOM 1438 C CA . ILE A 1 196 ? -16.067 -1.643 19.712 1.00 97.19 196 ILE A CA 1
ATOM 1439 C C . ILE A 1 196 ? -15.718 -2.358 18.413 1.00 97.19 196 ILE A C 1
ATOM 1441 O O . ILE A 1 196 ? -16.490 -3.166 17.895 1.00 97.19 196 ILE A O 1
ATOM 1445 N N . LEU A 1 197 ? -14.514 -2.107 17.914 1.00 98.00 197 LEU A N 1
ATOM 1446 C CA . LEU A 1 197 ? -13.993 -2.817 16.757 1.00 98.00 197 LEU A CA 1
ATOM 1447 C C . LEU A 1 197 ? -13.391 -4.148 17.209 1.00 98.00 197 LEU A C 1
ATOM 1449 O O . LEU A 1 197 ? -12.607 -4.201 18.156 1.00 98.00 197 LEU A O 1
ATOM 1453 N N . VAL A 1 198 ? -13.740 -5.231 16.525 1.00 97.75 198 VAL A N 1
ATOM 1454 C CA . VAL A 1 198 ? -13.206 -6.568 16.796 1.00 97.75 198 VAL A CA 1
ATOM 1455 C C . VAL A 1 198 ? -12.532 -7.087 15.533 1.00 97.75 198 VAL A C 1
ATOM 1457 O O . VAL A 1 198 ? -13.183 -7.218 14.505 1.00 97.75 198 VAL A O 1
ATOM 1460 N N . GLY A 1 199 ? -11.235 -7.369 15.591 1.00 96.25 199 GLY A N 1
ATOM 1461 C CA . GLY A 1 199 ? -10.431 -7.866 14.477 1.00 96.25 199 GLY A CA 1
ATOM 1462 C C . GLY A 1 199 ? -9.895 -9.282 14.688 1.00 96.25 199 GLY A C 1
ATOM 1463 O O . GLY A 1 199 ? -9.929 -9.828 15.792 1.00 96.25 199 GLY A O 1
ATOM 1464 N N . GLY A 1 200 ? -9.369 -9.864 13.611 1.00 94.62 200 GLY A N 1
ATOM 1465 C CA . GLY A 1 200 ? -8.669 -11.149 13.627 1.00 94.62 200 GLY A CA 1
ATOM 1466 C C . GLY A 1 200 ? -7.245 -11.080 14.199 1.00 94.62 200 GLY A C 1
ATOM 1467 O O . GLY A 1 200 ? -6.938 -10.301 15.103 1.00 94.62 200 GLY A O 1
ATOM 1468 N N . PHE A 1 201 ? -6.350 -11.911 13.679 1.00 96.00 201 PHE A N 1
ATOM 1469 C CA . PHE A 1 201 ? -4.935 -11.946 14.048 1.00 96.00 201 PHE A CA 1
ATOM 1470 C C . PHE A 1 201 ? -4.095 -10.976 13.210 1.00 96.00 201 PHE A C 1
ATOM 1472 O O . PHE A 1 201 ? -4.391 -10.702 12.047 1.00 96.00 201 PHE A O 1
ATOM 1479 N N . ASN A 1 202 ? -2.994 -10.497 13.790 1.00 96.56 202 ASN A N 1
ATOM 1480 C CA . ASN A 1 202 ? -2.009 -9.615 13.159 1.00 96.56 202 ASN A CA 1
ATOM 1481 C C . ASN A 1 202 ? -2.627 -8.314 12.604 1.00 96.56 202 ASN A C 1
ATOM 1483 O O . ASN A 1 202 ? -2.315 -7.866 11.495 1.00 96.56 202 ASN A O 1
ATOM 1487 N N . PHE A 1 203 ? -3.530 -7.717 13.383 1.00 98.12 203 PHE A N 1
ATOM 1488 C CA . PHE A 1 203 ? -4.215 -6.479 13.034 1.00 98.12 203 PHE A CA 1
ATOM 1489 C C . PHE A 1 203 ? -3.232 -5.300 12.982 1.00 98.12 203 PHE A C 1
ATOM 1491 O O . PHE A 1 203 ? -2.348 -5.154 13.832 1.00 98.12 203 PHE A O 1
ATOM 1498 N N . GLY A 1 204 ? -3.387 -4.445 11.974 1.00 97.25 204 GLY A N 1
ATOM 1499 C CA . GLY A 1 204 ? -2.550 -3.273 11.751 1.00 97.25 204 GLY A CA 1
ATOM 1500 C C . GLY A 1 204 ? -1.158 -3.592 11.206 1.00 97.25 204 GLY A C 1
ATOM 1501 O O . GLY A 1 204 ? -0.206 -2.863 11.474 1.00 97.25 204 GLY A O 1
ATOM 1502 N N . SER A 1 205 ? -0.979 -4.691 10.474 1.00 95.94 205 SER A N 1
ATOM 1503 C CA . SER A 1 205 ? 0.317 -5.027 9.864 1.00 95.94 205 SER A CA 1
ATOM 1504 C C . SER A 1 205 ? 0.742 -4.024 8.771 1.00 95.94 205 SER A C 1
ATOM 1506 O O . SER A 1 205 ? -0.057 -3.242 8.262 1.00 95.94 205 SER A O 1
ATOM 1508 N N . GLY A 1 206 ? 2.019 -4.016 8.378 1.00 93.00 206 GLY A N 1
ATOM 1509 C CA . GLY A 1 206 ? 2.486 -3.229 7.230 1.00 93.00 206 GLY A CA 1
ATOM 1510 C C . GLY A 1 206 ? 3.144 -1.893 7.587 1.00 93.00 206 GLY A C 1
ATOM 1511 O O . GLY A 1 206 ? 4.232 -1.867 8.157 1.00 93.00 206 GLY A O 1
ATOM 1512 N N . SER A 1 207 ? 2.605 -0.777 7.092 1.00 91.88 207 SER A N 1
ATOM 1513 C CA . SER A 1 207 ? 3.239 0.545 7.235 1.00 91.88 207 SER A CA 1
ATOM 1514 C C . SER A 1 207 ? 3.100 1.094 8.650 1.00 91.88 207 SER A C 1
ATOM 1516 O O . SER A 1 207 ? 2.082 0.861 9.292 1.00 91.88 207 SER A O 1
ATOM 1518 N N . SER A 1 208 ? 4.078 1.884 9.092 1.00 92.69 208 SER A N 1
ATOM 1519 C CA . SER A 1 208 ? 4.158 2.463 10.439 1.00 92.69 208 SER A CA 1
ATOM 1520 C C . SER A 1 208 ? 3.244 3.669 10.683 1.00 92.69 208 SER A C 1
ATOM 1522 O O . SER A 1 208 ? 3.347 4.293 11.736 1.00 92.69 208 SER A O 1
ATOM 1524 N N . ARG A 1 209 ? 2.392 4.017 9.710 1.00 92.50 209 ARG A N 1
ATOM 1525 C CA . ARG A 1 209 ? 1.483 5.172 9.752 1.00 92.50 209 ARG A CA 1
ATOM 1526 C C . ARG A 1 209 ? 0.611 5.131 11.004 1.00 92.50 209 ARG A C 1
ATOM 1528 O O . ARG A 1 209 ? -0.210 4.227 11.154 1.00 92.50 209 ARG A O 1
ATOM 1535 N N . GLU A 1 210 ? 0.765 6.127 11.865 1.00 95.31 210 GLU A N 1
ATOM 1536 C CA . GLU A 1 210 ? -0.097 6.331 13.034 1.00 95.31 210 GLU A CA 1
ATOM 1537 C C . GLU A 1 210 ? -1.533 6.676 12.641 1.00 95.31 210 GLU A C 1
ATOM 1539 O O . GLU A 1 210 ? -2.465 6.331 13.361 1.00 95.31 210 GLU A O 1
ATOM 1544 N N . GLN A 1 211 ? -1.718 7.240 11.442 1.00 96.44 211 GLN A N 1
ATOM 1545 C CA . GLN A 1 211 ? -3.017 7.587 10.874 1.00 96.44 211 GLN A CA 1
ATOM 1546 C C . GLN A 1 211 ? -3.972 6.391 10.812 1.00 96.44 211 GLN A C 1
ATOM 1548 O O . GLN A 1 211 ? -5.176 6.564 10.934 1.00 96.44 211 GLN A O 1
ATOM 1553 N N . ALA A 1 212 ? -3.458 5.161 10.694 1.00 97.44 212 ALA A N 1
ATOM 1554 C CA . ALA A 1 212 ? -4.300 3.970 10.759 1.00 97.44 212 ALA A CA 1
ATOM 1555 C C . ALA A 1 212 ? -4.984 3.806 12.130 1.00 97.44 212 ALA A C 1
ATOM 1557 O O . ALA A 1 212 ? -6.145 3.415 12.186 1.00 97.44 212 ALA A O 1
ATOM 1558 N N . ALA A 1 213 ? -4.296 4.120 13.230 1.00 97.00 213 ALA A N 1
ATOM 1559 C CA . ALA A 1 213 ? -4.869 4.066 14.574 1.00 97.00 213 ALA A CA 1
ATOM 1560 C C . ALA A 1 213 ? -5.721 5.312 14.868 1.00 97.00 213 ALA A C 1
ATOM 1562 O O . ALA A 1 213 ? -6.842 5.205 15.372 1.00 97.00 213 ALA A O 1
ATOM 1563 N N . THR A 1 214 ? -5.236 6.503 14.502 1.00 95.94 214 THR A N 1
ATOM 1564 C CA . THR A 1 214 ? -5.962 7.751 14.775 1.00 95.94 214 THR A CA 1
ATOM 1565 C C . THR A 1 214 ? -7.223 7.902 13.928 1.00 95.94 214 THR A C 1
ATOM 1567 O O . THR A 1 214 ? -8.192 8.461 14.432 1.00 95.94 214 THR A O 1
ATOM 1570 N N . ALA A 1 215 ? -7.276 7.355 12.709 1.00 97.69 215 ALA A N 1
ATOM 1571 C CA . ALA A 1 215 ? -8.492 7.333 11.895 1.00 97.69 215 ALA A CA 1
ATOM 1572 C C . ALA A 1 215 ? -9.581 6.432 12.501 1.00 97.69 215 ALA A C 1
ATOM 1574 O O . ALA A 1 215 ? -10.744 6.825 12.524 1.00 97.69 215 ALA A O 1
ATOM 1575 N N . ILE A 1 216 ? -9.212 5.272 13.065 1.00 97.94 216 ILE A N 1
ATOM 1576 C CA . ILE A 1 216 ? -10.144 4.410 13.818 1.00 97.94 216 ILE A CA 1
ATOM 1577 C C . ILE A 1 216 ? -10.717 5.179 15.013 1.00 97.94 216 ILE A C 1
ATOM 1579 O O . ILE A 1 216 ? -11.929 5.208 15.216 1.00 97.94 216 ILE A O 1
ATOM 1583 N N . LYS A 1 217 ? -9.852 5.864 15.769 1.00 96.06 217 LYS A N 1
ATOM 1584 C CA . LYS A 1 217 ? -10.278 6.709 16.889 1.00 96.06 217 LYS A CA 1
ATOM 1585 C C . LYS A 1 217 ? -11.182 7.860 16.437 1.00 96.06 217 LYS A C 1
ATOM 1587 O O . LYS A 1 217 ? -12.178 8.146 17.093 1.00 96.06 217 LYS A O 1
ATOM 1592 N N . ALA A 1 218 ? -10.845 8.521 15.330 1.00 97.25 218 ALA A N 1
ATOM 1593 C CA . ALA A 1 218 ? -11.625 9.625 14.776 1.00 97.25 218 ALA A CA 1
ATOM 1594 C C . ALA A 1 218 ? -13.008 9.177 14.279 1.00 97.25 218 ALA A C 1
ATOM 1596 O O . ALA A 1 218 ? -13.956 9.950 14.356 1.00 97.25 218 ALA A O 1
ATOM 1597 N N . ALA A 1 219 ? -13.142 7.922 13.843 1.00 97.75 219 ALA A N 1
ATOM 1598 C CA . ALA A 1 219 ? -14.425 7.306 13.505 1.00 97.75 219 ALA A CA 1
ATOM 1599 C C . ALA A 1 219 ? -15.298 6.966 14.729 1.00 97.75 219 ALA A C 1
ATOM 1601 O O . ALA A 1 219 ? -16.398 6.447 14.573 1.00 97.75 219 ALA A O 1
ATOM 1602 N N . GLY A 1 220 ? -14.824 7.259 15.944 1.00 96.06 220 GLY A N 1
ATOM 1603 C CA . GLY A 1 220 ? -15.591 7.101 17.177 1.00 96.06 220 GLY A CA 1
ATOM 1604 C C . GLY A 1 220 ? -15.376 5.774 17.904 1.00 96.06 220 GLY A C 1
ATOM 1605 O O . GLY A 1 220 ? -16.048 5.521 18.906 1.00 96.06 220 GLY A O 1
ATOM 1606 N N . ILE A 1 221 ? -14.428 4.948 17.453 1.00 96.50 221 ILE A N 1
ATOM 1607 C CA . ILE A 1 221 ? -14.091 3.674 18.096 1.00 96.50 221 ILE A CA 1
ATOM 1608 C C . ILE A 1 221 ? -13.148 3.928 19.271 1.00 96.50 221 ILE A C 1
ATOM 1610 O O . ILE A 1 221 ? -12.023 4.403 19.107 1.00 96.50 221 ILE A O 1
ATOM 1614 N N . ASN A 1 222 ? -13.600 3.562 20.469 1.00 89.62 222 ASN A N 1
ATOM 1615 C CA . ASN A 1 222 ? -12.844 3.768 21.710 1.00 89.62 222 ASN A CA 1
ATOM 1616 C C . ASN A 1 222 ? -12.082 2.521 22.171 1.00 89.62 222 ASN A C 1
ATOM 1618 O O . ASN A 1 222 ? -11.196 2.619 23.020 1.00 89.62 222 ASN A O 1
ATOM 1622 N N . LEU A 1 223 ? -12.438 1.351 21.638 1.00 93.94 223 LEU A N 1
ATOM 1623 C CA . LEU A 1 223 ? -11.821 0.080 21.986 1.00 93.94 223 LEU A CA 1
ATOM 1624 C C . LEU A 1 223 ? -11.721 -0.809 20.747 1.00 93.94 223 LEU A C 1
ATOM 1626 O O . LEU A 1 223 ? -12.700 -1.020 20.035 1.00 93.94 223 LEU A O 1
ATOM 1630 N N . LEU A 1 224 ? -10.527 -1.353 20.535 1.00 96.62 224 LEU A N 1
ATOM 1631 C CA . LEU A 1 224 ? -10.235 -2.340 19.507 1.00 96.62 224 LEU A CA 1
ATOM 1632 C C . LEU A 1 224 ? -9.732 -3.621 20.177 1.00 96.62 224 LEU A C 1
ATOM 1634 O O . LEU A 1 224 ? -8.741 -3.605 20.907 1.00 96.62 224 LEU A O 1
ATOM 1638 N N . LEU A 1 225 ? -10.418 -4.729 19.917 1.00 96.19 225 LEU A N 1
ATOM 1639 C CA . LEU A 1 225 ? -10.048 -6.071 20.357 1.00 96.19 225 LEU A CA 1
ATOM 1640 C C . LEU A 1 225 ? -9.565 -6.871 19.150 1.00 96.19 225 LEU A C 1
ATOM 1642 O O . LEU A 1 225 ? -10.208 -6.850 18.109 1.00 96.19 225 LEU A O 1
ATOM 1646 N N . ALA A 1 226 ? -8.456 -7.592 19.269 1.00 97.31 226 ALA A N 1
ATOM 1647 C CA . ALA A 1 226 ? -7.961 -8.450 18.196 1.00 97.31 226 ALA A CA 1
ATOM 1648 C C . ALA A 1 226 ? -7.220 -9.662 18.766 1.00 97.31 226 ALA A C 1
ATOM 1650 O O . ALA A 1 226 ? -6.718 -9.612 19.891 1.00 97.31 226 ALA A O 1
ATOM 1651 N N . GLY A 1 227 ? -7.121 -10.738 17.983 1.00 95.44 227 GLY A N 1
ATOM 1652 C CA . GLY A 1 227 ? -6.364 -11.934 18.369 1.00 95.44 227 GLY A CA 1
ATOM 1653 C C . GLY A 1 227 ? -4.867 -11.652 18.527 1.00 95.44 227 GLY A C 1
ATOM 1654 O O . GLY A 1 227 ? -4.208 -12.211 19.402 1.00 95.44 227 GLY A O 1
ATOM 1655 N N . SER A 1 228 ? -4.328 -10.747 17.707 1.00 97.31 228 SER A N 1
ATOM 1656 C CA . SER A 1 228 ? -3.001 -10.157 17.887 1.00 97.31 228 SER A CA 1
ATOM 1657 C C . SER A 1 228 ? -2.861 -8.869 17.075 1.00 97.31 228 SER A C 1
ATOM 1659 O O . SER A 1 228 ? -3.632 -8.616 16.149 1.00 97.31 228 SER A O 1
ATOM 1661 N N . PHE A 1 229 ? -1.850 -8.069 17.404 1.00 97.88 229 PHE A N 1
ATOM 1662 C CA . PHE A 1 229 ? -1.543 -6.807 16.734 1.00 97.88 229 PHE A CA 1
ATOM 1663 C C . PHE A 1 229 ? -0.117 -6.814 16.198 1.00 97.88 229 PHE A C 1
ATOM 1665 O O . PHE A 1 229 ? 0.761 -7.453 16.779 1.00 97.88 229 PHE A O 1
ATOM 1672 N N . SER A 1 230 ? 0.133 -6.049 15.136 1.00 95.81 230 SER A N 1
ATOM 1673 C CA . SER A 1 230 ? 1.503 -5.693 14.773 1.00 95.81 230 SER A CA 1
ATOM 1674 C C . SER A 1 230 ? 2.087 -4.727 15.815 1.00 95.81 230 SER A C 1
ATOM 1676 O O . SER A 1 230 ? 1.385 -3.851 16.321 1.00 95.81 230 SER A O 1
ATOM 1678 N N . GLU A 1 231 ? 3.377 -4.854 16.137 1.00 92.88 231 GLU A N 1
ATOM 1679 C CA . GLU A 1 231 ? 4.003 -4.069 17.217 1.00 92.88 231 GLU A CA 1
ATOM 1680 C C . GLU A 1 231 ? 3.958 -2.557 16.973 1.00 92.88 231 GLU A C 1
ATOM 1682 O O . GLU A 1 231 ? 3.749 -1.774 17.897 1.00 92.88 231 GLU A O 1
ATOM 1687 N N . THR A 1 232 ? 4.128 -2.127 15.719 1.00 93.25 232 THR A N 1
ATOM 1688 C CA . THR A 1 232 ? 4.082 -0.695 15.398 1.00 93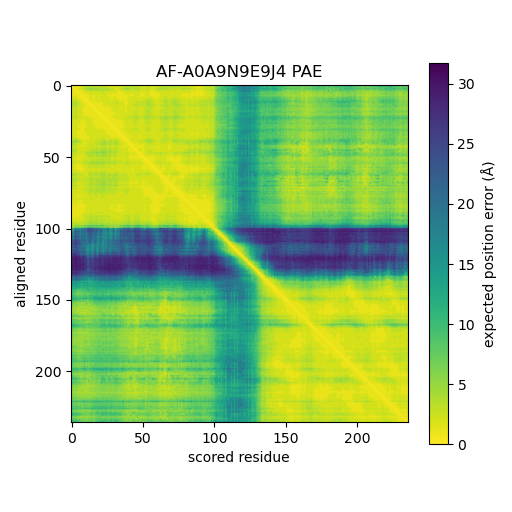.25 232 THR A CA 1
ATOM 1689 C C . THR A 1 232 ? 2.673 -0.140 15.534 1.00 93.25 232 THR A C 1
ATOM 1691 O O . THR A 1 232 ? 2.513 0.925 16.116 1.00 93.25 232 THR A O 1
ATOM 1694 N N . PHE A 1 233 ? 1.659 -0.863 15.051 1.00 97.12 233 PHE A N 1
ATOM 1695 C CA . PHE A 1 233 ? 0.273 -0.424 15.181 1.00 97.12 233 PHE A CA 1
ATOM 1696 C C . PHE A 1 233 ? -0.187 -0.434 16.635 1.00 97.12 233 PHE A C 1
ATOM 1698 O O . PHE A 1 233 ? -0.774 0.536 17.075 1.00 97.12 233 PHE A O 1
ATOM 1705 N N . LYS A 1 234 ? 0.141 -1.481 17.399 1.00 93.94 234 LYS A N 1
ATOM 1706 C CA . LYS A 1 234 ? -0.195 -1.597 18.827 1.00 93.94 234 LYS A CA 1
ATOM 1707 C C . LYS A 1 234 ? 0.313 -0.422 19.666 1.00 93.94 234 LYS A C 1
ATOM 1709 O O . LYS A 1 234 ? -0.282 -0.087 20.684 1.00 93.94 234 LYS A O 1
ATOM 1714 N N . ARG A 1 235 ? 1.472 0.123 19.295 1.00 92.06 235 ARG A N 1
ATOM 1715 C CA . ARG A 1 235 ? 2.094 1.260 19.979 1.00 92.06 235 ARG A CA 1
ATOM 1716 C C . ARG A 1 235 ? 1.408 2.588 19.638 1.00 92.06 235 ARG A C 1
ATOM 1718 O O . ARG A 1 235 ? 1.431 3.480 20.482 1.00 92.06 235 ARG A O 1
ATOM 1725 N N . ASN A 1 236 ? 0.926 2.727 18.404 1.00 92.31 236 ASN A N 1
ATOM 1726 C CA . ASN A 1 236 ? 0.288 3.942 17.896 1.00 92.31 236 ASN A CA 1
ATOM 1727 C C . ASN A 1 236 ? -1.132 4.082 18.464 1.00 92.31 236 ASN A C 1
ATOM 1729 O O . ASN A 1 236 ? -1.518 5.232 18.758 1.00 92.31 236 ASN A O 1
#